Protein AF-A0A7V3FZ71-F1 (afdb_monomer_lite)

Radius of gyration: 21.37 Å; chains: 1; bounding box: 59×52×66 Å

pLDDT: mean 85.43, std 15.07, range [28.5, 98.62]

Structure (mmCIF, N/CA/C/O backbone):
data_AF-A0A7V3FZ71-F1
#
_entry.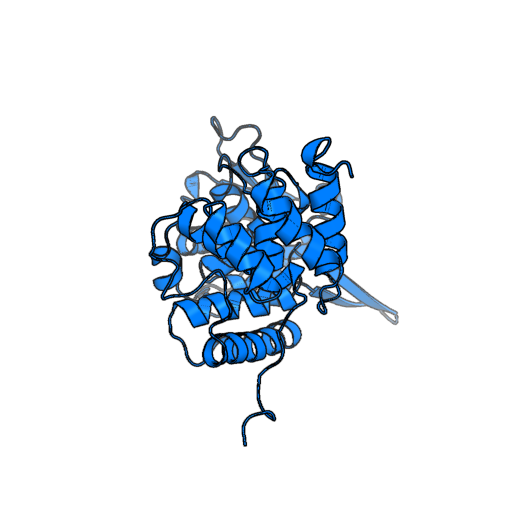id   AF-A0A7V3FZ71-F1
#
loop_
_atom_site.group_PDB
_atom_site.id
_atom_site.type_symbol
_atom_site.label_atom_id
_atom_site.label_alt_id
_atom_site.label_comp_id
_atom_site.label_asym_id
_atom_site.label_entity_id
_atom_site.label_seq_id
_atom_site.pdbx_PDB_ins_code
_atom_site.Cartn_x
_atom_site.Cartn_y
_atom_site.Cartn_z
_atom_site.occupancy
_atom_site.B_iso_or_equiv
_atom_site.auth_seq_id
_atom_site.auth_comp_id
_atom_site.auth_asym_id
_atom_site.auth_atom_id
_atom_site.pdbx_PDB_model_num
ATOM 1 N N . MET A 1 1 ? -30.177 -19.991 8.814 1.00 36.28 1 MET A N 1
ATOM 2 C CA . MET A 1 1 ? -28.954 -20.742 8.452 1.00 36.28 1 MET A CA 1
ATOM 3 C C . MET A 1 1 ? -27.893 -19.744 7.991 1.00 36.28 1 MET A C 1
ATOM 5 O O . MET A 1 1 ? -27.814 -19.480 6.803 1.00 36.28 1 MET A O 1
ATOM 9 N N . PHE A 1 2 ? -27.139 -19.109 8.892 1.00 48.28 2 PHE A N 1
ATOM 10 C CA . PHE A 1 2 ? -26.266 -17.983 8.512 1.00 48.28 2 PHE A CA 1
ATOM 11 C C . PHE A 1 2 ? -24.966 -17.972 9.324 1.00 48.28 2 PHE A C 1
ATOM 13 O O . PHE A 1 2 ? -24.814 -17.174 10.236 1.00 48.28 2 PHE A O 1
ATOM 20 N N . GLY A 1 3 ? -24.036 -18.881 9.017 1.00 45.81 3 GLY A N 1
ATOM 21 C CA . GLY A 1 3 ? -22.729 -18.894 9.695 1.00 45.81 3 GLY A CA 1
ATOM 22 C C . GLY A 1 3 ? -21.585 -19.618 8.980 1.00 45.81 3 GLY A C 1
ATOM 23 O O . GLY A 1 3 ? -20.455 -19.546 9.437 1.00 45.81 3 GLY A O 1
ATOM 24 N N . LEU A 1 4 ? -21.829 -20.297 7.852 1.00 55.47 4 LEU A N 1
ATOM 25 C CA . LEU A 1 4 ? -20.831 -21.183 7.230 1.00 55.47 4 LEU A CA 1
ATOM 26 C C . LEU A 1 4 ? -19.978 -20.548 6.114 1.00 55.47 4 LEU A C 1
ATOM 28 O O . LEU A 1 4 ? -19.128 -21.236 5.561 1.00 55.47 4 LEU A O 1
ATOM 32 N N . PHE A 1 5 ? -20.158 -19.264 5.769 1.00 70.62 5 PHE A N 1
ATOM 33 C CA . PHE A 1 5 ? -19.489 -18.678 4.589 1.00 70.62 5 PHE A CA 1
ATOM 34 C C . PHE A 1 5 ? -19.001 -17.229 4.730 1.00 70.62 5 PHE A C 1
ATOM 36 O O . PHE A 1 5 ? -18.771 -16.569 3.703 1.00 70.62 5 PHE A O 1
ATOM 43 N N . THR A 1 6 ? -18.842 -16.722 5.956 1.00 75.62 6 THR A N 1
ATOM 44 C CA . THR A 1 6 ? -18.198 -15.418 6.167 1.00 75.62 6 THR A CA 1
ATOM 45 C C . THR A 1 6 ? -16.716 -15.556 5.805 1.00 75.62 6 THR A C 1
ATOM 47 O O . THR A 1 6 ? -16.037 -16.415 6.372 1.00 75.62 6 THR A O 1
ATOM 50 N N . PRO A 1 7 ? -16.218 -14.809 4.804 1.00 86.81 7 PRO A N 1
ATOM 51 C CA . PRO A 1 7 ? -14.813 -14.866 4.424 1.00 86.81 7 PRO A CA 1
ATOM 52 C C . PRO A 1 7 ? -13.953 -14.412 5.604 1.00 86.81 7 PRO A C 1
ATOM 54 O O . PRO A 1 7 ? -14.333 -13.504 6.340 1.00 86.81 7 PRO A O 1
ATOM 57 N N . ARG A 1 8 ? -12.803 -15.061 5.791 1.00 88.56 8 ARG A N 1
ATOM 58 C CA . ARG A 1 8 ? -11.835 -14.645 6.807 1.00 88.56 8 ARG A CA 1
ATOM 59 C C . ARG A 1 8 ? -11.158 -13.351 6.370 1.00 88.56 8 ARG A C 1
ATOM 61 O O . ARG A 1 8 ? -11.011 -13.119 5.170 1.00 88.56 8 ARG A O 1
ATOM 68 N N . GLN A 1 9 ? -10.732 -12.552 7.344 1.00 92.19 9 GLN A N 1
ATOM 69 C CA . GLN A 1 9 ? -9.883 -11.398 7.081 1.00 92.19 9 GLN A CA 1
ATOM 70 C C . GLN A 1 9 ? -8.617 -11.864 6.333 1.00 92.19 9 GLN A C 1
ATOM 72 O O . GLN A 1 9 ? -7.997 -12.842 6.756 1.00 92.19 9 GLN A O 1
ATOM 77 N N . PRO A 1 10 ? -8.247 -11.216 5.215 1.00 92.88 10 PRO A N 1
ATOM 78 C CA . PRO A 1 10 ? -7.186 -11.699 4.325 1.00 92.88 10 PRO A CA 1
ATOM 79 C C . PRO A 1 10 ? -5.767 -11.432 4.850 1.00 92.88 10 PRO A C 1
ATOM 81 O O . PRO A 1 10 ? -4.810 -12.015 4.348 1.00 92.88 10 PRO A O 1
ATOM 84 N N . LEU A 1 11 ? -5.630 -10.549 5.840 1.00 96.12 11 LEU A N 1
ATOM 85 C CA . LEU A 1 11 ? -4.369 -10.136 6.450 1.00 96.12 11 LEU A CA 1
ATOM 86 C C . LEU A 1 11 ? -4.481 -10.123 7.977 1.00 96.12 11 LEU A C 1
ATOM 88 O O . LEU A 1 11 ? -5.581 -10.159 8.533 1.00 96.12 11 LEU A O 1
ATOM 92 N N . ALA A 1 12 ? -3.332 -10.011 8.643 1.00 96.31 12 ALA A N 1
ATOM 93 C CA . ALA A 1 12 ? -3.279 -9.599 10.038 1.00 96.31 12 ALA A CA 1
ATOM 94 C C . ALA A 1 12 ? -3.938 -8.219 10.228 1.00 96.31 12 ALA A C 1
ATOM 96 O O . ALA A 1 12 ? -3.941 -7.391 9.312 1.00 96.31 12 ALA A O 1
ATOM 97 N N . THR A 1 13 ? -4.501 -7.974 11.409 1.00 97.19 13 THR A N 1
ATOM 98 C CA . THR A 1 13 ? -5.320 -6.784 11.692 1.00 97.19 13 THR A CA 1
ATOM 99 C C . THR A 1 13 ? -4.536 -5.485 11.530 1.00 97.19 13 THR A C 1
ATOM 101 O O . THR A 1 13 ? -5.016 -4.542 10.902 1.00 97.19 13 THR A O 1
ATOM 104 N N . SER A 1 14 ? -3.291 -5.457 11.994 1.00 95.62 14 SER A N 1
ATOM 105 C CA . SER A 1 14 ? -2.353 -4.355 11.798 1.00 95.62 14 SER A CA 1
ATOM 106 C C . SER A 1 14 ? -1.992 -4.152 10.328 1.00 95.62 14 SER A C 1
ATOM 108 O O . SER A 1 14 ? -2.013 -3.020 9.861 1.00 95.62 14 SER A O 1
ATOM 110 N N . GLU A 1 15 ? -1.721 -5.207 9.557 1.00 96.44 15 GLU A N 1
ATOM 111 C CA . GLU A 1 15 ? -1.415 -5.069 8.125 1.00 96.44 15 GLU A CA 1
ATOM 112 C C . GLU A 1 15 ? -2.620 -4.533 7.334 1.00 96.44 15 GLU A C 1
ATOM 114 O O . GLU A 1 15 ? -2.460 -3.646 6.490 1.00 96.44 15 GLU A O 1
ATOM 119 N N . LYS A 1 16 ? -3.832 -5.019 7.631 1.00 97.44 16 LYS A N 1
ATOM 120 C CA . LYS A 1 16 ? -5.076 -4.529 7.020 1.00 97.44 16 LYS A CA 1
ATOM 121 C C . LYS A 1 16 ? -5.320 -3.059 7.358 1.00 97.44 16 LYS A C 1
ATOM 123 O O . LYS A 1 16 ? -5.459 -2.251 6.442 1.00 97.44 16 LYS A O 1
ATOM 128 N N . ALA A 1 17 ? -5.310 -2.710 8.648 1.00 96.31 17 ALA A N 1
ATOM 129 C CA . ALA A 1 17 ? -5.512 -1.336 9.108 1.00 96.31 17 ALA A CA 1
ATOM 130 C C . ALA A 1 17 ? -4.461 -0.390 8.521 1.00 96.31 17 ALA A C 1
ATOM 132 O O . ALA A 1 17 ? -4.804 0.686 8.040 1.00 96.31 17 ALA A O 1
ATOM 133 N N . TRP A 1 18 ? -3.194 -0.814 8.493 1.00 95.19 18 TRP A N 1
ATOM 134 C CA . TRP A 1 18 ? -2.109 -0.048 7.889 1.00 95.19 18 TRP A CA 1
ATOM 135 C C . TRP A 1 18 ? -2.376 0.224 6.410 1.00 95.19 18 TRP A C 1
ATOM 137 O O . TRP A 1 18 ? -2.317 1.377 5.989 1.00 95.19 18 TRP A O 1
ATOM 147 N N . THR A 1 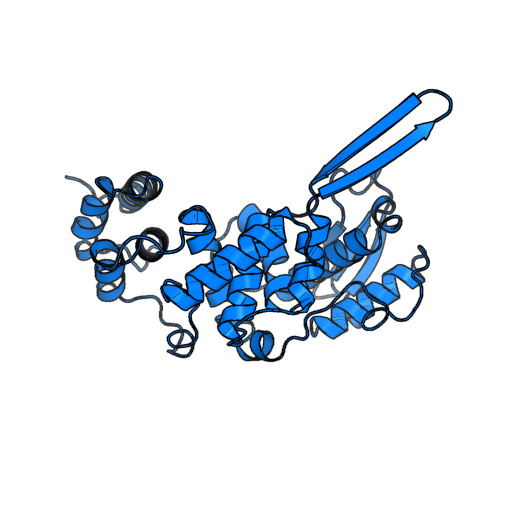19 ? -2.718 -0.814 5.643 1.00 97.62 19 THR A N 1
ATOM 148 C CA . THR A 1 19 ? -2.940 -0.691 4.196 1.00 97.62 19 THR A CA 1
ATOM 149 C C . THR A 1 19 ? -4.107 0.244 3.906 1.00 97.62 19 THR A C 1
ATOM 151 O O . THR A 1 19 ? -3.985 1.150 3.089 1.00 97.62 19 THR A O 1
ATOM 154 N N . GLU A 1 20 ? -5.232 0.074 4.600 1.00 97.25 20 GLU A N 1
ATOM 155 C CA . GLU A 1 20 ? -6.423 0.892 4.365 1.00 97.25 20 GLU A CA 1
ATOM 156 C C . GLU A 1 20 ? -6.235 2.343 4.810 1.00 97.25 20 GLU A C 1
ATOM 158 O O . GLU A 1 20 ? -6.592 3.248 4.061 1.00 97.25 20 GLU A O 1
ATOM 163 N N . SER A 1 21 ? -5.633 2.588 5.981 1.00 94.44 21 SER A N 1
ATOM 164 C CA . SER A 1 21 ? -5.341 3.953 6.436 1.00 94.44 21 SER A CA 1
ATOM 165 C C . SER A 1 21 ? -4.409 4.690 5.472 1.00 94.44 21 SER A C 1
ATOM 167 O O . SER A 1 21 ? -4.639 5.865 5.191 1.00 94.44 21 SER A O 1
ATOM 169 N N . HIS A 1 22 ? -3.399 4.010 4.920 1.00 94.81 22 HIS A N 1
ATOM 170 C CA . HIS A 1 22 ? -2.510 4.624 3.934 1.00 94.81 22 HIS A CA 1
ATOM 171 C C . HIS A 1 22 ? -3.185 4.812 2.573 1.00 94.81 22 HIS A C 1
ATOM 173 O O . HIS A 1 22 ? -2.947 5.829 1.935 1.00 94.81 22 HIS A O 1
ATOM 179 N N . MET A 1 23 ? -4.083 3.918 2.146 1.00 96.94 23 MET A N 1
ATOM 180 C CA . MET A 1 23 ? -4.898 4.144 0.943 1.00 96.94 23 MET A CA 1
ATOM 181 C C . MET A 1 23 ? -5.841 5.350 1.109 1.00 96.94 23 MET A C 1
ATOM 183 O O . MET A 1 23 ? -5.968 6.142 0.175 1.00 96.94 23 MET A O 1
ATOM 187 N N . CYS A 1 24 ? -6.433 5.551 2.296 1.00 94.69 24 CYS A N 1
ATOM 188 C CA . CYS A 1 24 ? -7.177 6.777 2.615 1.00 94.69 24 CYS A CA 1
ATOM 189 C C . CYS A 1 24 ? -6.280 8.017 2.505 1.00 94.69 24 CYS A C 1
ATOM 191 O O . CYS A 1 24 ? -6.636 8.968 1.817 1.00 94.69 24 CYS A O 1
ATOM 193 N N . TRP A 1 25 ? -5.095 7.983 3.119 1.00 93.06 25 TRP A N 1
ATOM 194 C CA . TRP A 1 25 ? -4.143 9.096 3.064 1.00 93.06 25 TRP A CA 1
ATOM 195 C C . TRP A 1 25 ? -3.681 9.403 1.629 1.00 93.06 25 TRP A C 1
ATOM 197 O O . TRP A 1 25 ? -3.607 10.566 1.235 1.00 93.06 25 TRP A O 1
ATOM 207 N N . LEU A 1 26 ? -3.435 8.376 0.809 1.00 95.12 26 LEU A N 1
ATOM 208 C CA . LEU A 1 26 ? -3.108 8.539 -0.609 1.00 95.12 26 LEU A CA 1
ATOM 209 C C . LEU A 1 26 ? -4.265 9.174 -1.390 1.00 95.12 26 LEU A C 1
ATOM 211 O O . LEU A 1 26 ? -4.020 10.020 -2.251 1.00 95.12 26 LEU A O 1
ATOM 215 N N . ALA A 1 27 ? -5.513 8.820 -1.074 1.00 94.75 27 ALA A N 1
ATOM 216 C CA . ALA A 1 27 ? -6.685 9.455 -1.669 1.00 94.75 27 ALA A CA 1
ATOM 217 C C . ALA A 1 27 ? -6.855 10.916 -1.244 1.00 94.75 27 ALA A C 1
ATOM 219 O O . ALA A 1 27 ? -7.220 11.740 -2.082 1.00 94.75 27 ALA A O 1
ATOM 220 N N . ASP A 1 28 ? -6.531 11.255 0.002 1.00 91.50 28 ASP A N 1
ATOM 221 C CA . ASP A 1 28 ? -6.523 12.642 0.474 1.00 91.50 28 ASP A CA 1
ATOM 222 C C . ASP A 1 28 ? -5.430 13.470 -0.217 1.00 91.50 28 ASP A C 1
ATOM 224 O O . ASP A 1 28 ? -5.654 14.625 -0.583 1.00 91.50 28 ASP A O 1
ATOM 228 N N . LEU A 1 29 ? -4.253 12.875 -0.429 1.00 92.00 29 LEU A N 1
ATOM 229 C CA . LEU A 1 29 ? -3.094 13.563 -0.988 1.00 92.00 29 LEU A CA 1
ATOM 230 C C . LEU A 1 29 ? -3.155 13.718 -2.513 1.00 92.00 29 LEU A C 1
ATOM 232 O O . LEU A 1 29 ? -2.839 14.782 -3.048 1.00 92.00 29 LEU A O 1
ATOM 236 N N . PHE A 1 30 ? -3.516 12.647 -3.219 1.00 93.38 30 PHE A N 1
ATOM 237 C CA . PHE A 1 30 ? -3.463 12.573 -4.681 1.00 93.38 30 PHE A CA 1
ATOM 238 C C . PHE A 1 30 ? -4.842 12.604 -5.344 1.00 93.38 30 PHE A C 1
ATOM 240 O O . PHE A 1 30 ? -4.924 12.706 -6.569 1.00 93.38 30 PHE A O 1
ATOM 247 N N . GLY A 1 31 ? -5.913 12.543 -4.554 1.00 93.75 31 GLY A N 1
ATOM 248 C CA . GLY A 1 31 ? -7.286 12.488 -5.032 1.00 93.75 31 GLY A CA 1
ATOM 249 C C . GLY A 1 31 ? -7.718 11.071 -5.404 1.00 93.75 31 GLY A C 1
ATOM 250 O O . GLY A 1 31 ? -7.003 10.332 -6.088 1.00 93.75 31 GLY A O 1
ATOM 251 N N . LEU A 1 32 ? -8.940 10.713 -5.004 1.00 95.31 32 LEU A N 1
ATOM 252 C CA . LEU A 1 32 ? -9.554 9.422 -5.324 1.00 95.31 32 LEU A CA 1
ATOM 253 C C . LEU A 1 32 ? -9.713 9.187 -6.835 1.00 95.31 32 LEU A C 1
ATOM 255 O O . LEU A 1 32 ? -9.546 8.064 -7.304 1.00 95.31 32 LEU A O 1
ATOM 259 N N . GLU A 1 33 ? -9.972 10.244 -7.610 1.00 95.81 33 GLU A N 1
ATOM 260 C CA . GLU A 1 33 ? -10.125 10.159 -9.069 1.00 95.81 33 GLU A CA 1
ATOM 261 C C . GLU A 1 33 ? -8.912 9.525 -9.754 1.00 95.81 33 GLU A C 1
ATOM 263 O O . GLU A 1 33 ? -9.079 8.768 -10.708 1.00 95.81 33 GLU A O 1
ATOM 268 N N . ARG A 1 34 ? -7.693 9.755 -9.243 1.00 95.81 34 ARG A N 1
ATOM 269 C CA . ARG A 1 34 ? -6.492 9.132 -9.815 1.00 95.81 34 ARG A CA 1
ATOM 270 C C . ARG A 1 34 ? -6.531 7.611 -9.716 1.00 95.81 34 ARG A C 1
ATOM 272 O O . ARG A 1 34 ? -6.134 6.954 -10.669 1.00 95.81 34 ARG A O 1
ATOM 279 N N . LEU A 1 35 ? -7.051 7.057 -8.621 1.00 97.31 35 LEU A N 1
ATOM 280 C CA . LEU A 1 35 ? -7.236 5.611 -8.471 1.00 97.31 35 LEU A CA 1
ATOM 281 C C . LEU A 1 35 ? -8.379 5.099 -9.356 1.00 97.31 35 LEU A C 1
ATOM 283 O O . LEU A 1 35 ? -8.249 4.071 -10.025 1.00 97.31 35 LEU A O 1
ATOM 287 N N . LEU A 1 36 ? -9.503 5.820 -9.394 1.00 97.06 36 LEU A N 1
ATOM 288 C CA . LEU A 1 36 ? -10.677 5.419 -10.180 1.00 97.06 36 LEU A CA 1
ATOM 289 C C . LEU A 1 36 ? -10.416 5.449 -11.692 1.00 97.06 36 LEU A C 1
ATOM 291 O O . LEU A 1 36 ? -11.000 4.661 -12.433 1.00 97.06 36 LEU A O 1
ATOM 295 N N . GLN A 1 37 ? -9.519 6.321 -12.151 1.00 95.62 37 GLN A N 1
ATOM 296 C CA . GLN A 1 37 ? -9.167 6.476 -13.565 1.00 95.62 37 GLN A CA 1
ATOM 297 C C . GLN A 1 37 ? -7.861 5.766 -13.945 1.00 95.62 37 GLN A C 1
ATOM 299 O O . GLN A 1 37 ? -7.570 5.634 -15.135 1.00 95.62 37 GLN A O 1
ATOM 304 N N . ALA A 1 38 ? -7.090 5.275 -12.968 1.00 96.06 38 ALA A N 1
ATOM 305 C CA . ALA A 1 38 ? -5.848 4.555 -13.220 1.00 96.06 38 ALA A CA 1
ATOM 306 C C . ALA A 1 38 ? -6.075 3.359 -14.155 1.00 96.06 38 ALA A C 1
ATOM 308 O O . ALA A 1 38 ? -7.002 2.561 -13.977 1.00 96.06 38 ALA A O 1
ATOM 309 N N . ARG A 1 39 ? -5.192 3.224 -15.147 1.00 94.38 39 ARG A N 1
ATOM 310 C CA . ARG A 1 39 ? -5.085 2.009 -15.957 1.00 94.38 39 ARG A CA 1
ATOM 311 C C . ARG A 1 39 ? -4.273 0.985 -15.178 1.00 94.38 39 ARG A C 1
ATOM 313 O O . ARG A 1 39 ? -3.255 1.329 -14.587 1.00 94.38 39 ARG A O 1
ATOM 320 N N . VAL A 1 40 ? -4.696 -0.272 -15.222 1.00 96.50 40 VAL A N 1
ATOM 321 C CA . VAL A 1 40 ? -3.909 -1.365 -14.650 1.00 96.50 40 VAL A CA 1
ATOM 322 C C . VAL A 1 40 ? -2.775 -1.700 -15.614 1.00 96.50 40 VAL A C 1
ATOM 324 O O . VAL A 1 40 ? -3.016 -2.284 -16.667 1.00 96.50 40 VAL A O 1
ATOM 327 N N . VAL A 1 41 ? -1.556 -1.285 -15.276 1.00 96.44 41 VAL A N 1
ATOM 328 C CA . VAL A 1 41 ? -0.370 -1.438 -16.126 1.00 96.44 41 VAL A CA 1
ATOM 329 C C . VAL A 1 41 ? 0.178 -2.856 -16.003 1.00 96.44 41 VAL A C 1
ATOM 331 O O . VAL A 1 41 ? 0.577 -3.296 -14.923 1.00 96.44 41 VAL A O 1
ATOM 334 N N . LEU A 1 42 ? 0.212 -3.569 -17.128 1.00 93.88 42 LEU A N 1
ATOM 335 C CA . LEU A 1 42 ? 0.708 -4.942 -17.216 1.00 93.88 42 LEU A CA 1
ATOM 336 C C . LEU A 1 42 ? 2.093 -4.986 -17.870 1.00 93.88 42 LEU A C 1
ATOM 338 O O . LEU A 1 42 ? 2.324 -4.238 -18.818 1.00 93.88 42 LEU A O 1
ATOM 342 N N . PRO A 1 43 ? 2.997 -5.898 -17.459 1.00 89.62 43 PRO A N 1
ATOM 343 C CA . PRO A 1 43 ? 4.290 -6.102 -18.118 1.00 89.62 43 PRO A CA 1
ATOM 344 C C . PRO A 1 43 ? 4.105 -6.859 -19.448 1.00 89.62 43 PRO A C 1
ATOM 346 O O . PRO A 1 43 ? 4.499 -8.013 -19.591 1.00 89.62 43 PRO A O 1
ATOM 349 N N . THR A 1 44 ? 3.423 -6.229 -20.401 1.00 91.31 44 THR A N 1
ATOM 350 C CA . THR A 1 44 ? 3.013 -6.796 -21.695 1.00 91.31 44 THR A CA 1
ATOM 351 C C . THR A 1 44 ? 3.283 -5.792 -22.809 1.00 91.31 44 THR A C 1
ATOM 353 O O . THR A 1 44 ? 3.411 -4.596 -22.547 1.00 91.31 44 THR A O 1
ATOM 356 N N . GLU A 1 45 ? 3.296 -6.262 -24.056 1.00 90.56 45 GLU A N 1
ATOM 357 C CA . GLU A 1 45 ? 3.509 -5.418 -25.240 1.00 90.56 45 GLU A CA 1
ATOM 358 C C . GLU A 1 45 ? 2.430 -4.335 -25.424 1.00 90.56 45 GLU A C 1
ATOM 360 O O . GLU A 1 45 ? 2.686 -3.323 -26.067 1.00 90.56 45 GLU A O 1
ATOM 365 N N . GLU A 1 46 ? 1.244 -4.490 -24.821 1.00 92.62 46 GLU A N 1
ATOM 366 C CA . GLU A 1 46 ? 0.207 -3.446 -24.828 1.00 92.62 46 GLU A CA 1
ATOM 367 C C . GLU A 1 46 ? 0.678 -2.161 -24.122 1.00 92.62 46 GLU A C 1
ATOM 369 O O . GLU A 1 46 ? 0.365 -1.054 -24.560 1.00 92.62 46 GLU A O 1
ATOM 374 N N . PHE A 1 47 ? 1.435 -2.304 -23.030 1.00 93.31 47 PHE A N 1
ATOM 375 C CA . PHE A 1 47 ? 1.932 -1.181 -22.228 1.00 93.31 47 PHE A CA 1
ATOM 376 C C . PHE A 1 47 ? 3.399 -0.858 -22.522 1.00 93.31 47 PHE A C 1
ATOM 378 O O . PHE A 1 47 ? 3.807 0.296 -22.417 1.00 93.31 47 PHE A O 1
ATOM 385 N N . PHE A 1 48 ? 4.176 -1.865 -22.921 1.00 92.81 48 PHE A N 1
ATOM 386 C CA . PHE A 1 48 ? 5.602 -1.768 -23.220 1.00 92.81 48 PHE A CA 1
ATOM 387 C C . PHE A 1 48 ? 5.878 -2.384 -24.605 1.00 92.81 48 PHE A C 1
ATOM 389 O O . PHE A 1 48 ? 6.380 -3.504 -24.688 1.00 92.81 48 PHE A O 1
ATOM 396 N N . PRO A 1 49 ? 5.515 -1.689 -25.702 1.00 87.94 49 PRO A N 1
ATOM 397 C CA . PRO A 1 49 ? 5.524 -2.258 -27.057 1.00 87.94 49 PRO A CA 1
ATOM 398 C C . PRO A 1 49 ? 6.926 -2.455 -27.637 1.00 87.94 49 PRO A C 1
ATOM 400 O O . PRO A 1 49 ? 7.124 -3.268 -28.537 1.00 87.94 49 PRO A O 1
ATOM 403 N N . GLU A 1 50 ? 7.907 -1.693 -27.157 1.00 87.94 50 GLU A N 1
ATOM 404 C CA . GLU A 1 50 ? 9.292 -1.843 -27.584 1.00 87.94 50 GLU A CA 1
ATOM 405 C C . GLU A 1 50 ? 9.990 -2.930 -26.765 1.00 87.94 50 GLU A C 1
ATOM 407 O O . GLU A 1 50 ? 9.941 -2.932 -25.534 1.00 87.94 50 GLU A O 1
ATOM 412 N N . ALA A 1 51 ? 10.708 -3.823 -27.450 1.00 86.88 51 ALA A N 1
ATOM 413 C CA . ALA A 1 51 ? 11.551 -4.802 -26.782 1.00 86.88 51 ALA A CA 1
ATOM 414 C C . ALA A 1 51 ? 12.623 -4.089 -25.945 1.00 86.88 51 ALA A C 1
ATOM 416 O O . ALA A 1 51 ? 13.376 -3.248 -26.446 1.00 86.88 51 ALA A O 1
ATOM 417 N N . PHE A 1 52 ? 12.708 -4.447 -24.666 1.00 90.81 52 PHE A N 1
ATOM 418 C CA . PHE A 1 52 ? 13.670 -3.830 -23.767 1.00 90.81 52 PHE A CA 1
ATOM 419 C C . PHE A 1 52 ? 15.108 -4.202 -24.149 1.00 90.81 52 PHE A C 1
ATOM 421 O O . PHE A 1 52 ? 15.468 -5.376 -24.244 1.00 90.81 52 PHE A O 1
ATOM 428 N N . VAL A 1 53 ? 15.949 -3.180 -24.308 1.00 91.12 53 VAL A N 1
ATOM 429 C CA . VAL A 1 53 ? 17.391 -3.328 -24.517 1.00 91.12 53 VAL A CA 1
ATOM 430 C C . VAL A 1 53 ? 18.108 -2.822 -23.260 1.00 91.12 53 VAL A C 1
ATOM 432 O O . VAL A 1 53 ? 17.947 -1.642 -22.938 1.00 91.12 53 VAL A O 1
ATOM 435 N N . PRO A 1 54 ? 18.931 -3.640 -22.568 1.00 89.88 54 PRO A N 1
ATOM 436 C CA . PRO A 1 54 ? 19.556 -3.305 -21.280 1.00 89.88 54 PRO A CA 1
ATOM 437 C C . PRO A 1 54 ? 20.718 -2.309 -21.435 1.00 89.88 54 PRO A C 1
ATOM 439 O O . PRO A 1 54 ? 21.886 -2.604 -21.191 1.00 89.88 54 PRO A O 1
ATOM 442 N N . THR A 1 55 ? 20.384 -1.102 -21.875 1.00 91.06 55 THR A N 1
ATOM 443 C CA . THR A 1 55 ? 21.278 0.037 -22.098 1.00 91.06 55 THR A CA 1
ATOM 444 C C . THR A 1 55 ? 20.751 1.248 -21.332 1.00 91.06 55 THR A C 1
ATOM 446 O O . THR A 1 55 ? 19.553 1.301 -21.051 1.00 91.06 55 THR A O 1
ATOM 449 N N . PRO A 1 56 ? 21.585 2.265 -21.047 1.00 90.31 56 PRO A N 1
ATOM 450 C CA . PRO A 1 56 ? 21.111 3.502 -20.425 1.00 90.31 56 PRO A CA 1
ATOM 451 C C . PRO A 1 56 ? 19.924 4.144 -21.153 1.00 90.31 56 PRO A C 1
ATOM 453 O O . PRO A 1 56 ? 18.985 4.601 -20.509 1.00 90.31 56 PRO A O 1
ATOM 456 N N . GLY A 1 57 ? 19.924 4.115 -22.491 1.00 91.81 57 GLY A N 1
ATOM 457 C CA . GLY A 1 57 ? 18.801 4.602 -23.295 1.00 91.81 57 GLY A CA 1
ATOM 458 C C . GLY A 1 57 ? 17.531 3.762 -23.127 1.00 91.81 57 GLY A C 1
ATOM 459 O O . GLY A 1 57 ? 16.447 4.321 -23.009 1.00 91.81 57 GLY A O 1
ATOM 460 N N . GLY A 1 58 ? 17.655 2.433 -23.058 1.00 93.25 58 GLY A N 1
ATOM 461 C CA . GLY A 1 58 ? 16.512 1.547 -22.819 1.00 93.25 58 GLY A CA 1
ATOM 462 C C . GLY A 1 58 ? 15.903 1.717 -21.427 1.00 93.25 58 GLY A C 1
ATOM 463 O O . GLY A 1 58 ? 14.685 1.784 -21.303 1.00 93.25 58 GLY A O 1
ATOM 464 N N . VAL A 1 59 ? 16.730 1.856 -20.383 1.00 93.81 59 VAL A N 1
ATOM 465 C CA . VAL A 1 59 ? 16.235 2.119 -19.017 1.00 93.81 59 VAL A CA 1
ATOM 466 C C . VAL A 1 59 ? 15.572 3.495 -18.936 1.00 93.81 59 VAL A C 1
ATOM 468 O O . VAL A 1 59 ? 14.515 3.621 -18.327 1.00 93.81 59 VAL A O 1
ATOM 471 N N . ARG A 1 60 ? 16.141 4.510 -19.600 1.00 94.12 60 ARG A N 1
ATOM 472 C CA . ARG A 1 60 ? 15.541 5.849 -19.684 1.00 94.12 60 ARG A CA 1
ATOM 473 C C . ARG A 1 60 ? 14.158 5.822 -20.340 1.00 94.12 60 ARG A C 1
ATOM 475 O O . ARG A 1 60 ? 13.244 6.414 -19.786 1.00 94.12 60 ARG A O 1
ATOM 482 N N . LYS A 1 61 ? 13.981 5.089 -21.442 1.00 93.75 61 LYS A N 1
ATOM 483 C CA . LYS A 1 61 ? 12.659 4.916 -22.070 1.00 93.75 61 LYS A CA 1
ATOM 484 C C . LYS A 1 61 ? 11.640 4.274 -21.126 1.00 93.75 61 LYS A C 1
ATOM 486 O O . LYS A 1 61 ? 10.515 4.751 -21.036 1.00 93.75 61 LYS A O 1
ATOM 491 N N . LEU A 1 62 ? 12.035 3.223 -20.398 1.00 94.94 62 LEU A N 1
ATOM 492 C CA . LEU A 1 62 ? 11.147 2.612 -19.404 1.00 94.94 62 LEU A CA 1
ATOM 493 C C . LEU A 1 62 ? 10.790 3.596 -18.283 1.00 94.94 62 LEU A C 1
ATOM 495 O O . LEU A 1 62 ? 9.639 3.630 -17.859 1.00 94.94 62 LEU A O 1
ATOM 499 N N . LEU A 1 63 ? 11.751 4.403 -17.819 1.00 95.06 63 LEU A N 1
ATOM 500 C CA . LEU A 1 63 ? 11.496 5.446 -16.824 1.00 95.06 63 LEU A CA 1
ATOM 501 C C . LEU A 1 63 ? 10.490 6.476 -17.351 1.00 95.06 63 LEU A C 1
ATOM 503 O O . LEU A 1 63 ? 9.533 6.776 -16.650 1.00 95.06 63 LEU A O 1
ATOM 507 N N . GLU A 1 64 ? 10.662 6.965 -18.581 1.00 95.38 64 GLU A N 1
ATOM 508 C CA . GLU A 1 64 ? 9.729 7.899 -19.230 1.00 95.38 64 GLU A CA 1
ATOM 509 C C . GLU A 1 64 ? 8.304 7.320 -19.278 1.00 95.38 64 GLU A C 1
ATOM 511 O O . GLU A 1 64 ? 7.362 7.974 -18.838 1.00 95.38 64 GLU A O 1
ATOM 516 N N . GLN A 1 65 ? 8.149 6.055 -19.685 1.00 95.81 65 GLN A N 1
ATOM 517 C CA . GLN A 1 65 ? 6.847 5.376 -19.703 1.00 95.81 65 GLN A CA 1
ATOM 518 C C . GLN A 1 65 ? 6.235 5.226 -18.301 1.00 95.81 65 GLN A C 1
ATOM 520 O O . GLN A 1 65 ? 5.041 5.456 -18.114 1.00 95.81 65 GLN A O 1
ATOM 525 N N . VAL A 1 66 ? 7.037 4.850 -17.298 1.00 96.31 66 VAL A N 1
ATOM 526 C CA . VAL A 1 66 ? 6.579 4.753 -15.901 1.00 96.31 66 VAL A CA 1
ATOM 527 C C . VAL A 1 66 ? 6.141 6.123 -15.378 1.00 96.31 66 VAL A C 1
ATOM 529 O O . VAL A 1 66 ? 5.081 6.226 -14.759 1.00 96.31 66 VAL A O 1
ATOM 532 N N . CYS A 1 67 ? 6.904 7.178 -15.668 1.00 96.06 67 CYS A N 1
ATOM 533 C CA . CYS A 1 67 ? 6.543 8.555 -15.348 1.00 96.06 67 CYS A CA 1
ATOM 534 C C . CYS A 1 67 ? 5.219 8.965 -16.000 1.00 96.06 67 CYS A C 1
ATOM 536 O O . CYS A 1 67 ? 4.372 9.529 -15.308 1.00 96.06 67 CYS A O 1
ATOM 538 N N . ASP A 1 68 ? 4.995 8.619 -17.271 1.00 95.50 68 ASP A N 1
ATOM 539 C CA . ASP A 1 68 ? 3.739 8.904 -17.973 1.00 95.50 68 ASP A CA 1
ATOM 540 C C . ASP A 1 68 ? 2.545 8.206 -17.302 1.00 95.50 68 ASP A C 1
ATOM 542 O O . ASP A 1 68 ? 1.518 8.840 -17.045 1.00 95.50 68 ASP A O 1
ATOM 546 N N . PHE A 1 69 ? 2.681 6.925 -16.936 1.00 95.94 69 PHE A N 1
ATOM 547 C CA . PHE A 1 69 ? 1.633 6.202 -16.203 1.00 95.94 69 PHE A CA 1
ATOM 548 C C . PHE A 1 69 ? 1.369 6.799 -14.813 1.00 95.94 69 PHE A C 1
ATOM 550 O O . PHE A 1 69 ? 0.225 6.827 -14.355 1.00 95.94 69 PHE A O 1
ATOM 557 N N . MET A 1 70 ? 2.412 7.293 -14.142 1.00 95.81 70 MET A N 1
ATOM 558 C CA . MET A 1 70 ? 2.332 7.868 -12.796 1.00 95.81 70 MET A CA 1
ATOM 559 C C . MET A 1 70 ? 2.083 9.381 -12.786 1.00 95.81 70 MET A C 1
ATOM 561 O O . MET A 1 70 ? 1.964 9.963 -11.705 1.00 95.81 70 MET A O 1
ATOM 565 N N . GLY A 1 71 ? 1.950 10.023 -13.951 1.00 93.31 71 GLY A N 1
ATOM 566 C CA . GLY A 1 71 ? 1.704 11.460 -14.085 1.00 93.31 71 GLY A CA 1
ATOM 567 C C . GLY A 1 71 ? 2.827 12.335 -13.523 1.00 93.31 71 GLY A C 1
ATOM 568 O O . GLY A 1 71 ? 2.542 13.358 -12.899 1.00 93.31 71 GLY A O 1
ATOM 569 N N . VAL A 1 72 ? 4.082 11.917 -13.695 1.00 91.94 72 VAL A N 1
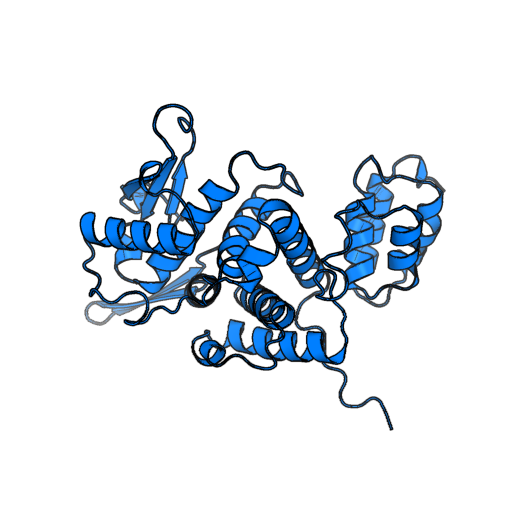ATOM 570 C CA . VAL A 1 72 ? 5.278 12.650 -13.255 1.00 91.94 72 VAL A CA 1
ATOM 571 C C . VAL A 1 72 ? 6.011 13.218 -14.465 1.00 91.94 72 VAL A C 1
ATOM 573 O O . VAL A 1 72 ? 6.163 12.553 -15.483 1.00 91.94 72 VAL A O 1
ATOM 576 N N . ASP A 1 73 ? 6.493 14.453 -14.349 1.00 90.44 73 ASP A N 1
ATOM 577 C CA . ASP A 1 73 ? 7.347 15.071 -15.362 1.00 90.44 73 ASP A CA 1
ATOM 578 C C . ASP A 1 73 ? 8.759 14.464 -15.310 1.00 90.44 73 ASP A C 1
ATOM 580 O O . ASP A 1 73 ? 9.565 14.795 -14.435 1.00 90.44 73 ASP A O 1
ATOM 584 N N . HIS A 1 74 ? 9.062 13.575 -16.260 1.00 90.31 74 HIS A N 1
ATOM 585 C CA . HIS A 1 74 ? 10.345 12.873 -16.343 1.00 90.31 74 HIS A CA 1
ATOM 586 C C . HIS A 1 74 ? 11.543 13.816 -16.545 1.00 90.31 74 HIS A C 1
ATOM 588 O O . HIS A 1 74 ? 12.674 13.420 -16.275 1.00 90.31 74 HIS A O 1
ATOM 594 N N . THR A 1 75 ? 11.339 15.066 -16.985 1.00 87.69 75 THR A N 1
ATOM 595 C CA . THR A 1 75 ? 12.442 16.026 -17.184 1.00 87.69 75 THR A CA 1
ATOM 596 C C . THR A 1 75 ? 13.080 16.490 -15.872 1.00 87.69 75 THR A C 1
ATOM 598 O O . THR A 1 75 ? 14.210 16.976 -15.870 1.00 87.69 75 THR A O 1
ATOM 601 N N . ARG A 1 76 ? 12.382 16.285 -14.747 1.00 82.88 76 ARG A N 1
ATOM 602 C CA . ARG A 1 76 ? 12.861 16.552 -13.381 1.00 82.88 76 ARG A CA 1
ATOM 603 C C . ARG A 1 76 ? 13.684 15.406 -12.797 1.00 82.88 76 ARG A C 1
ATOM 605 O O . ARG A 1 76 ? 14.205 15.539 -11.693 1.00 82.88 76 ARG A O 1
ATOM 612 N N . LEU A 1 77 ? 13.768 14.291 -13.521 1.00 87.38 77 LEU A N 1
ATOM 613 C CA . LEU A 1 77 ? 14.424 13.072 -13.082 1.00 87.38 77 LEU A CA 1
ATOM 614 C C . LEU A 1 77 ? 15.650 12.796 -13.949 1.00 87.38 77 LEU A C 1
ATOM 616 O O . LEU A 1 77 ? 15.589 12.661 -15.175 1.00 87.38 77 LEU A O 1
ATOM 620 N N . SER A 1 78 ? 16.792 12.672 -13.290 1.00 86.94 78 SER A N 1
ATOM 621 C CA . SER A 1 78 ? 18.006 12.136 -13.892 1.00 86.94 78 SER A CA 1
ATOM 622 C C . SER A 1 78 ? 18.140 10.651 -13.558 1.00 86.94 78 SER A C 1
ATOM 624 O O . SER A 1 78 ? 17.589 10.173 -12.571 1.00 86.94 78 SER A O 1
ATOM 626 N N . LEU A 1 79 ? 18.833 9.904 -14.417 1.00 88.62 79 LEU A N 1
ATOM 627 C CA . LEU A 1 79 ? 18.991 8.458 -14.287 1.00 88.62 79 LEU A CA 1
ATOM 628 C C . LEU A 1 79 ? 20.472 8.095 -14.338 1.00 88.62 79 LEU A C 1
ATOM 630 O O . LEU A 1 79 ? 21.151 8.407 -15.320 1.00 88.62 79 LEU A O 1
ATOM 634 N N . GLU A 1 80 ? 20.927 7.357 -13.334 1.00 88.44 80 GLU A N 1
ATOM 635 C CA . GLU A 1 80 ? 22.267 6.783 -13.259 1.00 88.44 80 GLU A CA 1
ATOM 636 C C . GLU A 1 80 ? 22.173 5.263 -13.093 1.00 88.44 80 GLU A C 1
ATOM 638 O O . GLU A 1 80 ? 21.425 4.755 -12.260 1.00 88.44 80 GLU A O 1
ATOM 643 N N . ILE A 1 81 ? 22.953 4.513 -13.874 1.00 86.00 81 ILE A N 1
ATOM 644 C CA . ILE A 1 81 ? 23.072 3.061 -13.702 1.00 86.00 81 ILE A CA 1
ATOM 645 C C . ILE A 1 81 ? 24.383 2.787 -12.986 1.00 86.00 81 ILE A C 1
ATOM 647 O O . ILE A 1 81 ? 25.456 3.090 -13.511 1.00 86.00 81 ILE A O 1
ATOM 651 N N . LEU A 1 82 ? 24.286 2.200 -11.800 1.00 83.75 82 LEU A N 1
ATOM 652 C CA . LEU A 1 82 ? 25.421 1.971 -10.920 1.00 83.75 82 LEU A CA 1
ATOM 653 C C . LEU A 1 82 ? 25.773 0.491 -10.830 1.00 83.75 82 LEU A C 1
ATOM 655 O O . LEU A 1 82 ? 24.920 -0.393 -10.957 1.00 83.75 82 LEU A O 1
ATOM 659 N N . HIS A 1 83 ? 27.053 0.216 -10.595 1.00 77.94 83 HIS A N 1
ATOM 660 C CA . HIS A 1 83 ? 27.496 -1.134 -10.279 1.00 77.94 83 HIS A CA 1
ATOM 661 C C . HIS A 1 83 ? 27.036 -1.537 -8.865 1.00 77.94 83 HIS A C 1
ATOM 663 O O . HIS A 1 83 ? 26.973 -0.679 -7.982 1.00 77.94 83 HIS A O 1
ATOM 669 N N . PRO A 1 84 ? 26.777 -2.833 -8.600 1.00 67.25 84 PRO A N 1
ATOM 670 C CA . PRO A 1 84 ? 26.276 -3.307 -7.303 1.00 67.25 84 PRO A CA 1
ATOM 671 C C . PRO A 1 84 ? 27.123 -2.885 -6.095 1.00 67.25 84 PRO A C 1
ATOM 673 O O . PRO A 1 84 ? 26.605 -2.721 -4.996 1.00 67.25 84 PRO A O 1
ATOM 676 N N . GLN A 1 85 ? 28.431 -2.688 -6.290 1.00 65.06 85 GLN A N 1
ATOM 677 C CA . GLN A 1 85 ? 29.362 -2.249 -5.248 1.00 65.06 85 GLN A CA 1
ATOM 678 C C . GLN A 1 85 ? 29.141 -0.789 -4.820 1.00 65.06 85 GLN A C 1
ATOM 680 O O . GLN A 1 85 ? 29.575 -0.404 -3.739 1.00 65.06 85 GLN A O 1
ATOM 685 N N . GLN A 1 86 ? 28.486 0.018 -5.659 1.00 59.31 86 GLN A N 1
ATOM 686 C CA . GLN A 1 86 ? 28.193 1.432 -5.404 1.00 59.31 86 GLN A CA 1
ATOM 687 C C . GLN A 1 86 ? 26.822 1.633 -4.736 1.00 59.31 86 GLN A C 1
ATOM 689 O O . GLN A 1 86 ? 26.598 2.670 -4.125 1.00 59.31 86 GLN A O 1
ATOM 694 N N . VAL A 1 87 ? 25.930 0.639 -4.824 1.00 60.16 87 VAL A N 1
ATOM 695 C CA . VAL A 1 87 ? 24.608 0.597 -4.168 1.00 60.16 87 VAL A CA 1
ATOM 696 C C . VAL A 1 87 ? 24.397 -0.764 -3.489 1.00 60.16 87 VAL A C 1
ATOM 698 O O . VAL A 1 87 ? 23.548 -1.560 -3.904 1.00 60.16 87 VAL A O 1
ATOM 701 N N . PRO A 1 88 ? 25.211 -1.099 -2.469 1.00 53.62 88 PRO A N 1
ATOM 702 C CA . PRO A 1 88 ? 25.140 -2.408 -1.840 1.00 53.62 88 PRO A CA 1
ATOM 703 C C . PRO A 1 88 ? 23.753 -2.630 -1.225 1.00 53.62 88 PRO A C 1
ATOM 705 O O . PRO A 1 88 ? 23.284 -1.840 -0.414 1.00 53.62 88 PRO A O 1
ATOM 708 N N . HIS A 1 89 ? 23.119 -3.742 -1.608 1.00 54.84 89 HIS A N 1
ATOM 709 C CA . HIS A 1 89 ? 21.814 -4.210 -1.116 1.00 54.84 89 HIS A CA 1
ATOM 710 C C . HIS A 1 89 ? 20.566 -3.433 -1.568 1.00 54.84 89 HIS A C 1
ATOM 712 O O . HIS A 1 89 ? 19.474 -3.799 -1.138 1.00 54.84 89 HIS A O 1
ATOM 718 N N . ALA A 1 90 ? 20.686 -2.461 -2.479 1.00 59.75 90 ALA A N 1
ATOM 719 C CA . ALA A 1 90 ? 19.544 -1.743 -3.044 1.00 59.75 90 ALA A CA 1
ATOM 720 C C . ALA A 1 90 ? 19.376 -2.026 -4.550 1.00 59.75 90 ALA A C 1
ATOM 722 O O . ALA A 1 90 ? 20.353 -2.126 -5.301 1.00 59.75 90 ALA A O 1
ATOM 723 N N . ALA A 1 91 ? 18.125 -2.191 -4.990 1.00 57.00 91 ALA A N 1
ATOM 724 C CA . ALA A 1 91 ? 17.776 -2.346 -6.406 1.00 57.00 91 ALA A CA 1
ATOM 725 C C . ALA A 1 91 ? 17.752 -0.989 -7.135 1.00 57.00 91 ALA A C 1
ATOM 727 O O . ALA A 1 91 ? 18.071 -0.920 -8.326 1.00 57.00 91 ALA A O 1
ATOM 728 N N . GLY A 1 92 ? 17.440 0.076 -6.397 1.00 57.59 92 GLY A N 1
ATOM 729 C CA . GLY A 1 92 ? 17.538 1.468 -6.802 1.00 57.59 92 GLY A CA 1
ATOM 730 C C . GLY A 1 92 ? 17.704 2.387 -5.588 1.00 57.59 92 GLY A C 1
ATOM 731 O O . GLY A 1 92 ? 17.700 1.910 -4.451 1.00 57.59 92 GLY A O 1
ATOM 732 N N . HIS A 1 93 ? 17.966 3.667 -5.836 1.00 68.25 93 HIS A N 1
ATOM 733 C CA . HIS A 1 93 ? 18.036 4.698 -4.806 1.00 68.25 93 HIS A CA 1
ATOM 734 C C . HIS A 1 93 ? 17.692 6.074 -5.386 1.00 68.25 93 HIS A C 1
ATOM 736 O O . HIS A 1 93 ? 18.315 6.510 -6.360 1.00 68.25 93 HIS A O 1
ATOM 742 N N . HIS A 1 94 ? 16.753 6.767 -4.748 1.00 62.81 94 HIS A N 1
ATOM 743 C CA . HIS A 1 94 ? 16.405 8.158 -5.019 1.00 62.81 94 HIS A CA 1
ATOM 744 C C . HIS A 1 94 ? 17.263 9.096 -4.168 1.00 62.81 94 HIS A C 1
ATOM 746 O O . HIS A 1 94 ? 17.394 8.914 -2.958 1.00 62.81 94 HIS A O 1
ATOM 752 N N . ASP A 1 95 ? 17.862 10.098 -4.808 1.00 67.44 95 ASP A N 1
ATOM 753 C CA . ASP A 1 95 ? 18.618 11.156 -4.142 1.00 67.44 95 ASP A CA 1
ATOM 754 C C . ASP A 1 95 ? 18.052 12.526 -4.507 1.00 67.44 95 ASP A C 1
ATOM 756 O O . ASP A 1 95 ? 18.096 12.962 -5.663 1.00 67.44 95 ASP A O 1
ATOM 760 N N . SER A 1 96 ? 17.530 13.196 -3.481 1.00 59.97 96 SER A N 1
ATOM 761 C CA . SER A 1 96 ? 16.888 14.503 -3.559 1.00 59.97 96 SER A CA 1
ATOM 762 C C . SER A 1 96 ? 17.743 15.630 -2.969 1.00 59.97 96 SER A C 1
ATOM 764 O O . SER A 1 96 ? 17.225 16.724 -2.740 1.00 59.97 96 SER A O 1
ATOM 766 N N . THR A 1 97 ? 19.030 15.399 -2.677 1.00 60.28 97 THR A N 1
ATOM 767 C CA . THR A 1 97 ? 19.890 16.367 -1.959 1.00 60.28 97 THR A CA 1
ATOM 768 C C . THR A 1 97 ? 19.990 17.737 -2.636 1.00 60.28 97 THR A C 1
ATOM 770 O O . THR A 1 97 ? 20.217 18.732 -1.952 1.00 60.28 97 THR A O 1
ATOM 773 N N . ASN A 1 98 ? 19.747 17.807 -3.949 1.00 55.97 98 ASN A N 1
ATOM 774 C CA . ASN A 1 98 ? 19.754 19.035 -4.748 1.00 55.97 98 ASN A CA 1
ATOM 775 C C . ASN A 1 98 ? 18.433 19.282 -5.503 1.00 55.97 98 ASN A C 1
ATOM 777 O O . ASN A 1 98 ? 18.459 19.949 -6.541 1.00 55.97 98 ASN A O 1
ATOM 781 N N . HIS A 1 99 ? 17.296 18.775 -5.001 1.00 58.03 99 HIS A N 1
ATOM 782 C CA . HIS A 1 99 ? 15.985 18.814 -5.682 1.00 58.03 99 HIS A CA 1
ATOM 783 C C . HIS A 1 99 ? 15.653 20.181 -6.304 1.00 58.03 99 HIS A C 1
ATOM 785 O O . HIS A 1 99 ? 15.397 20.266 -7.505 1.00 58.03 99 HIS A O 1
ATOM 791 N N . ASP A 1 100 ? 15.805 21.260 -5.528 1.00 59.34 100 ASP A N 1
ATOM 792 C CA . ASP A 1 100 ? 15.491 22.635 -5.946 1.00 59.34 100 ASP A CA 1
ATOM 793 C C . ASP A 1 100 ? 16.397 23.188 -7.066 1.00 59.34 100 ASP A C 1
ATOM 795 O O . ASP A 1 100 ? 16.070 24.201 -7.685 1.00 59.34 100 ASP A O 1
ATOM 799 N N . THR A 1 101 ? 17.551 22.564 -7.331 1.00 55.88 101 THR A N 1
ATOM 800 C CA . THR A 1 101 ? 18.574 23.101 -8.253 1.00 55.88 101 THR A CA 1
ATOM 801 C C . THR A 1 101 ? 18.908 22.190 -9.430 1.00 55.88 101 THR A C 1
ATOM 803 O O . THR A 1 101 ? 19.295 22.700 -10.482 1.00 55.88 101 THR A O 1
ATOM 806 N N . GLN A 1 102 ? 18.779 20.868 -9.283 1.00 60.47 102 GLN A N 1
ATOM 807 C CA . GLN A 1 102 ? 19.189 19.885 -10.299 1.00 60.47 102 GLN A CA 1
ATOM 808 C C . GLN A 1 102 ? 18.152 18.778 -10.549 1.00 60.47 102 GLN A C 1
ATOM 810 O O . GLN A 1 102 ? 18.393 17.912 -11.390 1.00 60.47 102 GLN A O 1
ATOM 815 N N . GLY A 1 103 ? 16.996 18.819 -9.876 1.00 67.75 103 GLY A N 1
ATOM 816 C CA . GLY A 1 103 ? 16.034 17.717 -9.892 1.00 67.75 103 GLY A CA 1
ATOM 817 C C . GLY A 1 103 ? 16.524 16.513 -9.083 1.00 67.75 103 GLY A C 1
ATOM 818 O O . GLY A 1 103 ? 17.571 16.566 -8.433 1.00 67.75 103 GLY A O 1
ATOM 819 N N . SER A 1 104 ? 15.754 15.429 -9.104 1.00 82.25 104 SER A N 1
ATOM 820 C CA . SER A 1 104 ? 16.101 14.201 -8.384 1.00 82.25 104 SER A CA 1
ATOM 821 C C . SER A 1 104 ? 16.916 13.249 -9.243 1.00 82.25 104 SER A C 1
ATOM 823 O O . SER A 1 104 ? 16.746 13.170 -10.466 1.00 82.25 104 SER A O 1
ATOM 825 N N . VAL A 1 105 ? 17.800 12.492 -8.599 1.00 84.44 105 VAL A N 1
ATOM 826 C CA . VAL A 1 105 ? 18.601 11.455 -9.252 1.00 84.44 105 VAL A CA 1
ATOM 827 C C . VAL A 1 105 ? 18.042 10.090 -8.881 1.00 84.44 105 VAL A C 1
ATOM 829 O O . VAL A 1 105 ? 18.059 9.696 -7.718 1.00 84.44 105 VAL A O 1
ATOM 832 N N . ILE A 1 106 ? 17.579 9.350 -9.886 1.00 85.62 106 ILE A N 1
ATOM 833 C CA . ILE A 1 106 ? 17.204 7.945 -9.768 1.00 85.62 106 ILE A CA 1
ATOM 834 C C . ILE A 1 106 ? 18.426 7.099 -10.108 1.00 85.62 106 ILE A C 1
ATOM 836 O O . ILE A 1 106 ? 18.944 7.134 -11.227 1.00 85.62 106 ILE A O 1
ATOM 840 N N . ARG A 1 107 ? 18.882 6.303 -9.146 1.00 84.19 107 ARG A N 1
ATOM 841 C CA . ARG A 1 107 ? 19.987 5.361 -9.330 1.00 84.19 107 ARG A CA 1
ATOM 842 C C . ARG A 1 107 ? 19.427 3.960 -9.438 1.00 84.19 107 ARG A C 1
ATOM 844 O O . ARG A 1 107 ? 18.646 3.553 -8.593 1.00 84.19 107 ARG A O 1
ATOM 851 N N . VAL A 1 108 ? 19.838 3.210 -10.454 1.00 83.88 108 VAL A N 1
ATOM 852 C CA . VAL A 1 108 ? 19.401 1.825 -10.674 1.00 83.88 108 VAL A CA 1
ATOM 853 C C . VAL A 1 108 ? 20.606 0.900 -10.647 1.00 83.88 108 VAL A C 1
ATOM 855 O O . VAL A 1 108 ? 21.630 1.162 -11.282 1.00 83.88 108 VAL A O 1
ATOM 858 N N . ASN A 1 109 ? 20.479 -0.215 -9.934 1.00 83.38 109 ASN A N 1
ATOM 859 C CA . ASN A 1 109 ? 21.507 -1.242 -9.905 1.00 83.38 109 ASN A CA 1
ATOM 860 C C . ASN A 1 109 ? 21.559 -1.994 -11.246 1.00 83.38 109 ASN A C 1
ATOM 862 O O . ASN A 1 109 ? 20.552 -2.530 -11.714 1.00 83.38 109 ASN A O 1
ATOM 866 N N . LYS A 1 110 ? 22.751 -2.077 -11.847 1.00 84.06 110 LYS A N 1
ATOM 867 C CA . LYS A 1 110 ? 22.980 -2.744 -13.136 1.00 84.06 110 LYS A CA 1
ATOM 868 C C . LYS A 1 110 ? 22.476 -4.193 -13.178 1.00 84.06 110 LYS A C 1
ATOM 870 O O . LYS A 1 110 ? 22.025 -4.627 -14.235 1.00 84.06 110 LYS A O 1
ATOM 875 N N . ASP A 1 111 ? 22.513 -4.927 -12.066 1.00 83.12 111 ASP A N 1
ATOM 876 C CA . ASP A 1 111 ? 22.083 -6.334 -12.028 1.00 83.12 111 ASP A CA 1
ATOM 877 C C . ASP A 1 111 ? 20.576 -6.491 -12.312 1.00 83.12 111 ASP A C 1
ATOM 879 O O . ASP A 1 111 ? 20.148 -7.485 -12.909 1.00 83.12 111 ASP A O 1
ATOM 883 N N . VAL A 1 112 ? 19.774 -5.477 -11.966 1.00 83.75 112 VAL A N 1
ATOM 884 C CA . VAL A 1 112 ? 18.312 -5.473 -12.146 1.00 83.75 112 VAL A CA 1
ATOM 885 C C . VAL A 1 112 ? 17.921 -5.384 -13.625 1.00 83.75 112 VAL A C 1
ATOM 887 O O . VAL A 1 112 ? 16.865 -5.878 -14.008 1.00 83.75 112 VAL A O 1
ATOM 890 N N . LEU A 1 113 ? 18.790 -4.854 -14.494 1.00 88.69 113 LEU A N 1
ATOM 891 C CA . LEU A 1 113 ? 18.523 -4.746 -15.936 1.00 88.69 113 LEU A CA 1
ATOM 892 C C . LEU A 1 113 ? 18.327 -6.113 -16.608 1.00 88.69 113 LEU A C 1
ATOM 894 O O . LEU A 1 113 ? 17.754 -6.184 -17.689 1.00 88.69 113 LEU A O 1
ATOM 898 N N . SER A 1 114 ? 18.790 -7.205 -15.998 1.00 85.69 114 SER A N 1
ATOM 899 C CA . SER A 1 114 ? 18.559 -8.559 -16.517 1.00 85.69 114 SER A CA 1
ATOM 900 C C . SER A 1 114 ? 17.111 -9.043 -16.351 1.00 85.69 114 SER A C 1
ATOM 902 O O . SER A 1 114 ? 16.718 -10.019 -16.990 1.00 85.69 114 SER A O 1
ATOM 904 N N . ASN A 1 115 ? 16.308 -8.360 -15.529 1.00 86.69 115 ASN A N 1
ATOM 905 C CA . ASN A 1 115 ? 14.923 -8.706 -15.241 1.00 86.69 115 ASN A CA 1
ATOM 906 C C . ASN A 1 115 ? 14.015 -7.475 -15.449 1.00 86.69 115 ASN A C 1
ATOM 908 O O . ASN A 1 115 ? 13.892 -6.638 -14.554 1.00 86.69 115 ASN A O 1
ATOM 912 N N . PRO A 1 116 ? 13.344 -7.362 -16.610 1.00 88.75 116 PRO A N 1
ATOM 913 C CA . PRO A 1 116 ? 12.510 -6.204 -16.933 1.00 88.75 116 PRO A CA 1
ATOM 914 C C . PRO A 1 116 ? 11.375 -5.938 -15.935 1.00 88.75 116 PRO A C 1
ATOM 916 O O . PRO A 1 116 ? 11.083 -4.782 -15.651 1.00 88.75 116 PRO A O 1
ATOM 919 N N . VAL A 1 117 ? 10.753 -6.977 -15.363 1.00 89.00 117 VAL A N 1
ATOM 920 C CA . VAL A 1 117 ? 9.669 -6.803 -14.375 1.00 89.00 117 VAL A CA 1
ATOM 921 C C . VAL A 1 117 ? 10.217 -6.218 -13.075 1.00 89.00 117 VAL A C 1
ATOM 923 O O . VAL A 1 117 ? 9.648 -5.269 -12.540 1.00 89.00 117 VAL A O 1
ATOM 926 N N . ALA A 1 118 ? 11.352 -6.737 -12.603 1.00 88.44 118 ALA A N 1
ATOM 927 C CA . ALA A 1 118 ? 12.052 -6.193 -11.443 1.00 88.44 118 ALA A CA 1
ATOM 928 C C . ALA A 1 118 ? 12.511 -4.748 -11.682 1.00 88.44 118 ALA A C 1
ATOM 930 O O . ALA A 1 118 ? 12.399 -3.917 -10.784 1.00 88.44 118 ALA A O 1
ATOM 931 N N . LEU A 1 119 ? 12.992 -4.433 -12.889 1.00 91.94 119 LEU A N 1
ATOM 932 C CA . LEU A 1 119 ? 13.381 -3.076 -13.265 1.00 91.94 119 LEU A CA 1
ATOM 933 C C . LEU A 1 119 ? 12.189 -2.119 -13.244 1.00 91.94 119 LEU A C 1
ATOM 935 O O . LEU A 1 119 ? 12.284 -1.053 -12.646 1.00 91.94 119 LEU A O 1
ATOM 939 N N . LEU A 1 120 ? 11.067 -2.502 -13.852 1.00 94.50 120 LEU A N 1
ATOM 940 C CA . LEU A 1 120 ? 9.844 -1.701 -13.852 1.00 94.50 120 LEU A CA 1
ATOM 941 C C . LEU A 1 120 ? 9.321 -1.451 -12.432 1.00 94.50 120 LEU A C 1
ATOM 943 O O . LEU A 1 120 ? 8.918 -0.332 -12.124 1.00 94.50 120 LEU A O 1
ATOM 947 N N . ALA A 1 121 ? 9.370 -2.464 -11.562 1.00 93.38 121 ALA A N 1
ATOM 948 C CA . ALA A 1 121 ? 9.004 -2.314 -10.157 1.00 93.38 121 ALA A CA 1
ATOM 949 C C . ALA A 1 121 ? 9.926 -1.327 -9.422 1.00 93.38 121 ALA A C 1
ATOM 951 O O . ALA A 1 121 ? 9.424 -0.451 -8.722 1.00 93.38 121 ALA A O 1
ATOM 952 N N . THR A 1 122 ? 11.248 -1.416 -9.626 1.00 91.44 122 THR A N 1
ATOM 953 C CA . THR A 1 122 ? 12.200 -0.434 -9.081 1.00 91.44 122 THR A CA 1
ATOM 954 C C . THR A 1 122 ? 11.893 0.964 -9.597 1.00 91.44 122 THR A C 1
ATOM 956 O O . THR A 1 122 ? 11.733 1.874 -8.802 1.00 91.44 122 THR A O 1
ATOM 959 N N . LEU A 1 123 ? 11.753 1.158 -10.911 1.00 94.31 123 LEU A N 1
ATOM 960 C CA . LEU A 1 123 ? 11.483 2.486 -11.472 1.00 94.31 123 LEU A CA 1
ATOM 961 C C . LEU A 1 123 ? 10.180 3.083 -10.922 1.00 94.31 123 LEU A C 1
ATOM 963 O O . LEU A 1 123 ? 10.160 4.257 -10.569 1.00 94.31 123 LEU A O 1
ATOM 967 N N . ALA A 1 124 ? 9.116 2.284 -10.790 1.00 95.75 124 ALA A N 1
ATOM 968 C CA . ALA A 1 124 ? 7.861 2.741 -10.194 1.00 95.75 124 ALA A CA 1
ATOM 969 C C . ALA A 1 124 ? 8.025 3.144 -8.719 1.00 95.75 124 ALA A C 1
ATOM 971 O O . ALA A 1 124 ? 7.446 4.140 -8.293 1.00 95.75 124 ALA A O 1
ATOM 972 N N . HIS A 1 125 ? 8.838 2.409 -7.958 1.00 92.94 125 HIS A N 1
ATOM 973 C CA . HIS A 1 125 ? 9.198 2.756 -6.583 1.00 92.94 125 HIS A CA 1
ATOM 974 C C . HIS A 1 125 ? 9.973 4.087 -6.520 1.00 92.94 125 HIS A C 1
ATOM 976 O O . HIS A 1 125 ? 9.588 4.995 -5.790 1.00 92.94 125 HIS A O 1
ATOM 982 N N . GLU A 1 126 ? 11.003 4.275 -7.347 1.00 91.06 126 GLU A N 1
ATOM 983 C CA . GLU A 1 126 ? 11.793 5.518 -7.344 1.00 91.06 126 GLU A CA 1
ATOM 984 C C . GLU A 1 126 ? 10.976 6.742 -7.809 1.00 91.06 126 GLU A C 1
ATOM 986 O O . GLU A 1 126 ? 11.141 7.848 -7.296 1.00 91.06 126 GLU A O 1
ATOM 991 N N . VAL A 1 127 ? 10.040 6.559 -8.746 1.00 94.00 127 VAL A N 1
ATOM 992 C CA . VAL A 1 127 ? 9.098 7.617 -9.155 1.00 94.00 127 VAL A CA 1
ATOM 993 C C . VAL A 1 127 ? 8.063 7.903 -8.057 1.00 94.00 127 VAL A C 1
ATOM 995 O O . VAL A 1 127 ? 7.623 9.043 -7.899 1.00 94.00 127 VAL A O 1
ATOM 998 N N . ALA A 1 128 ? 7.679 6.901 -7.262 1.00 93.62 128 ALA A N 1
ATOM 999 C CA . ALA A 1 128 ? 6.819 7.106 -6.102 1.00 93.62 128 ALA A CA 1
ATOM 1000 C C . ALA A 1 128 ? 7.517 7.923 -5.003 1.00 93.62 128 ALA A C 1
ATOM 1002 O O . ALA A 1 128 ? 6.870 8.792 -4.417 1.00 93.62 128 ALA A O 1
ATOM 1003 N N . HIS A 1 129 ? 8.823 7.721 -4.785 1.00 88.94 129 HIS A N 1
ATOM 1004 C CA . HIS A 1 129 ? 9.627 8.559 -3.881 1.00 88.94 129 HIS A CA 1
ATOM 1005 C C . HIS A 1 129 ? 9.540 10.034 -4.271 1.00 88.94 129 HIS A C 1
ATOM 1007 O O . HIS A 1 129 ? 9.244 10.880 -3.428 1.00 88.94 129 HIS A O 1
ATOM 1013 N N . GLU A 1 130 ? 9.682 10.338 -5.563 1.00 89.81 130 GLU A N 1
ATOM 1014 C CA . GLU A 1 130 ? 9.547 11.704 -6.078 1.00 89.81 130 GLU A CA 1
ATOM 1015 C C . GLU A 1 130 ? 8.171 12.320 -5.769 1.00 89.81 130 GLU A C 1
ATOM 1017 O O . GLU A 1 130 ? 8.077 13.472 -5.349 1.00 89.81 130 GLU A O 1
ATOM 1022 N N . LEU A 1 131 ? 7.088 11.557 -5.943 1.00 91.31 131 LEU A N 1
ATOM 1023 C CA . LEU A 1 131 ? 5.727 12.038 -5.677 1.00 91.31 131 LEU A CA 1
ATOM 1024 C C . LEU A 1 131 ? 5.457 12.300 -4.188 1.00 91.31 131 LEU A C 1
ATOM 1026 O O . LEU A 1 131 ? 4.641 13.169 -3.852 1.00 91.31 131 LEU A O 1
ATOM 1030 N N . LEU A 1 132 ? 6.102 11.531 -3.312 1.00 89.81 132 LEU A N 1
ATOM 1031 C CA . LEU A 1 132 ? 5.958 11.619 -1.859 1.00 89.81 132 LEU A CA 1
ATOM 1032 C C . LEU A 1 132 ? 6.913 12.638 -1.224 1.00 89.81 132 LEU A C 1
ATOM 1034 O O . LEU A 1 132 ? 6.713 13.020 -0.067 1.00 89.81 132 LEU A O 1
ATOM 1038 N N . LEU A 1 133 ? 7.910 13.124 -1.966 1.00 85.50 133 LEU A N 1
ATOM 1039 C CA . LEU A 1 133 ? 8.876 14.090 -1.463 1.00 85.50 133 LEU A CA 1
ATOM 1040 C C . LEU A 1 133 ? 8.189 15.392 -1.010 1.00 85.50 133 LEU A C 1
ATOM 1042 O O . LEU A 1 133 ? 7.342 15.969 -1.698 1.00 85.50 133 LEU A O 1
ATOM 1046 N N . GLY A 1 134 ? 8.550 15.854 0.191 1.00 77.00 134 GLY A N 1
ATOM 1047 C CA . GLY A 1 134 ? 8.019 17.085 0.785 1.00 77.00 134 GLY A CA 1
ATOM 1048 C C . GLY A 1 134 ? 6.547 17.016 1.211 1.00 77.00 134 GLY A C 1
ATOM 1049 O O . GLY A 1 134 ? 5.953 18.054 1.514 1.00 77.00 134 GLY A O 1
ATOM 1050 N N . LYS A 1 135 ? 5.927 15.827 1.225 1.00 84.31 135 LYS A N 1
ATOM 1051 C CA . LYS A 1 135 ? 4.540 15.641 1.676 1.00 84.31 135 LYS A CA 1
ATOM 1052 C C . LYS A 1 135 ? 4.475 15.393 3.189 1.00 84.31 135 LYS A C 1
ATOM 1054 O O . LYS A 1 135 ? 5.381 14.772 3.740 1.00 84.31 135 LYS A O 1
ATOM 1059 N N . PRO A 1 136 ? 3.410 15.850 3.875 1.00 79.75 136 PRO A N 1
ATOM 1060 C CA . PRO A 1 136 ? 3.233 15.589 5.300 1.00 79.75 136 PRO A CA 1
ATOM 1061 C C . PRO A 1 136 ? 2.913 14.107 5.520 1.00 79.75 136 PRO A C 1
ATOM 1063 O O . PRO A 1 136 ? 1.795 13.660 5.255 1.00 79.75 136 PRO A O 1
ATOM 1066 N N . LEU A 1 137 ? 3.907 13.342 5.971 1.00 78.62 137 LEU A N 1
ATOM 1067 C CA . LEU A 1 137 ? 3.768 11.905 6.188 1.00 78.62 137 LEU A CA 1
ATOM 1068 C C . LEU A 1 137 ? 2.818 11.605 7.356 1.00 78.62 137 LEU A C 1
ATOM 1070 O O . LEU A 1 137 ? 2.802 12.347 8.339 1.00 78.62 137 LEU A O 1
ATOM 1074 N N . PRO A 1 138 ? 2.050 10.502 7.288 1.00 71.19 138 PRO A N 1
ATOM 1075 C CA . PRO A 1 138 ? 1.172 10.095 8.383 1.00 71.19 138 PRO A CA 1
ATOM 1076 C C . PRO A 1 138 ? 1.964 9.668 9.628 1.00 71.19 138 PRO A C 1
ATOM 1078 O O . PRO A 1 138 ? 1.451 9.755 10.744 1.00 71.19 138 PRO A O 1
ATOM 1081 N N . ARG A 1 139 ? 3.212 9.211 9.448 1.00 69.12 139 ARG A N 1
ATOM 1082 C CA . ARG A 1 139 ? 4.176 8.902 10.510 1.00 69.12 139 ARG A CA 1
ATOM 1083 C C . ARG A 1 139 ? 5.596 9.222 10.057 1.00 69.12 139 ARG A C 1
ATOM 1085 O O . ARG A 1 139 ? 5.945 9.014 8.901 1.00 69.12 139 ARG A O 1
ATOM 1092 N N . GLU A 1 140 ? 6.425 9.659 10.998 1.00 59.97 140 GLU A N 1
ATOM 1093 C CA . GLU A 1 140 ? 7.855 9.916 10.786 1.00 59.97 140 GLU A CA 1
ATOM 1094 C C . GLU A 1 140 ? 8.696 8.642 11.028 1.00 59.97 140 GLU A C 1
ATOM 1096 O O . GLU A 1 140 ? 9.603 8.630 11.858 1.00 59.97 140 GLU A O 1
ATOM 1101 N N . ASP A 1 141 ? 8.373 7.538 10.345 1.00 72.88 141 ASP A N 1
ATOM 1102 C CA . ASP A 1 141 ? 9.170 6.298 10.355 1.00 72.88 141 ASP A CA 1
ATOM 1103 C C . ASP A 1 141 ? 9.671 5.981 8.937 1.00 72.88 141 ASP A C 1
ATOM 1105 O O . ASP A 1 141 ? 8.892 5.884 7.991 1.00 72.88 141 ASP A O 1
ATOM 1109 N N . VAL A 1 142 ? 10.987 5.799 8.792 1.00 62.28 142 VAL A N 1
ATOM 1110 C CA . VAL A 1 142 ? 11.650 5.511 7.509 1.00 62.28 142 VAL A CA 1
ATOM 1111 C C . VAL A 1 142 ? 11.152 4.197 6.903 1.00 62.28 142 VAL A C 1
ATOM 1113 O O . VAL A 1 142 ? 10.939 4.119 5.697 1.00 62.28 142 VAL A O 1
ATOM 1116 N N . LEU A 1 143 ? 10.929 3.158 7.718 1.00 71.56 143 LEU A N 1
ATOM 1117 C CA . LEU A 1 143 ? 10.416 1.883 7.200 1.00 71.56 143 LEU A CA 1
ATOM 1118 C C . LEU A 1 143 ? 8.970 2.003 6.712 1.00 71.56 143 LEU A C 1
ATOM 1120 O O . LEU A 1 143 ? 8.570 1.288 5.792 1.00 71.56 143 LEU A O 1
ATOM 1124 N N . ASP A 1 144 ? 8.196 2.886 7.336 1.00 81.06 144 ASP A N 1
ATOM 1125 C CA . ASP A 1 144 ? 6.830 3.203 6.936 1.00 81.06 144 ASP A CA 1
ATOM 1126 C C . ASP A 1 144 ? 6.816 3.949 5.600 1.00 81.06 144 ASP A C 1
ATOM 1128 O O . ASP A 1 144 ? 6.042 3.606 4.707 1.00 81.06 144 ASP A O 1
ATOM 1132 N N . PHE A 1 145 ? 7.747 4.893 5.434 1.00 83.88 145 PHE A N 1
ATOM 1133 C CA . PHE A 1 145 ? 7.929 5.650 4.201 1.00 83.88 145 PHE A CA 1
ATOM 1134 C C . PHE A 1 145 ? 8.239 4.742 3.007 1.00 83.88 145 PHE A C 1
ATOM 1136 O O . PHE A 1 145 ? 7.537 4.801 2.007 1.00 83.88 145 PHE A O 1
ATOM 1143 N N . GLU A 1 146 ? 9.191 3.816 3.129 1.00 85.44 146 GLU A N 1
ATOM 1144 C CA . GLU A 1 146 ? 9.527 2.889 2.037 1.00 85.44 146 GLU A CA 1
ATOM 1145 C C . GLU A 1 146 ? 8.366 1.949 1.655 1.00 85.44 146 GLU A C 1
ATOM 1147 O O . GLU A 1 146 ? 8.142 1.635 0.483 1.00 85.44 146 GLU A O 1
ATOM 1152 N N . ARG A 1 147 ? 7.570 1.508 2.641 1.00 91.19 147 ARG A N 1
ATOM 1153 C CA . ARG A 1 147 ? 6.351 0.722 2.379 1.00 91.19 147 ARG A CA 1
ATOM 1154 C C . ARG A 1 147 ? 5.272 1.554 1.694 1.00 91.19 147 ARG A C 1
ATOM 1156 O O . ARG A 1 147 ? 4.538 1.025 0.861 1.00 91.19 147 ARG A O 1
ATOM 1163 N N . LEU A 1 148 ? 5.153 2.827 2.058 1.00 91.81 148 LEU A N 1
ATOM 1164 C CA . LEU A 1 148 ? 4.239 3.771 1.425 1.00 91.81 148 LEU A CA 1
ATOM 1165 C C . LEU A 1 148 ? 4.663 4.068 -0.019 1.00 91.81 148 LEU A C 1
ATOM 1167 O O . LEU A 1 148 ? 3.807 4.111 -0.904 1.00 91.81 148 LEU A O 1
ATOM 1171 N N . THR A 1 149 ? 5.970 4.171 -0.266 1.00 91.88 149 THR A N 1
ATOM 1172 C CA . THR A 1 149 ? 6.551 4.269 -1.607 1.00 91.88 149 THR A CA 1
ATOM 1173 C C . THR A 1 149 ? 6.213 3.047 -2.460 1.00 91.88 149 THR A C 1
ATOM 1175 O O . THR A 1 149 ? 5.858 3.208 -3.621 1.00 91.88 149 THR A O 1
ATOM 1178 N N . ASP A 1 150 ? 6.212 1.834 -1.899 1.00 93.88 150 ASP A N 1
ATOM 1179 C CA . ASP A 1 150 ? 5.734 0.633 -2.606 1.00 93.88 150 ASP A CA 1
ATOM 1180 C C . ASP A 1 150 ? 4.210 0.610 -2.828 1.00 93.88 150 ASP A C 1
ATOM 1182 O O . ASP A 1 150 ? 3.725 0.061 -3.822 1.00 93.88 150 ASP A O 1
ATOM 1186 N N . LEU A 1 151 ? 3.433 1.181 -1.902 1.00 97.19 151 LEU A N 1
ATOM 1187 C CA . LEU A 1 151 ? 1.970 1.192 -1.967 1.00 97.19 151 LEU A CA 1
ATOM 1188 C C . LEU A 1 151 ? 1.439 2.178 -3.019 1.00 97.19 151 LEU A C 1
ATOM 1190 O O . LEU A 1 151 ? 0.446 1.884 -3.689 1.00 97.19 151 LEU A O 1
ATOM 1194 N N . LEU A 1 152 ? 2.088 3.332 -3.195 1.00 97.44 152 LEU A N 1
ATOM 1195 C CA . LEU A 1 152 ? 1.646 4.369 -4.132 1.00 97.44 152 LEU A CA 1
ATOM 1196 C C . LEU A 1 152 ? 1.538 3.869 -5.593 1.00 97.44 152 LEU A C 1
ATOM 1198 O O . LEU A 1 152 ? 0.506 4.117 -6.219 1.00 97.44 152 LEU A O 1
ATOM 1202 N N . PRO A 1 153 ? 2.494 3.106 -6.155 1.00 97.81 153 PRO A N 1
ATOM 1203 C CA . PRO A 1 153 ? 2.328 2.466 -7.456 1.00 97.81 153 PRO A CA 1
ATOM 1204 C C . PRO A 1 153 ? 1.079 1.584 -7.540 1.00 97.81 153 PRO A C 1
ATOM 1206 O O . PRO A 1 153 ? 0.409 1.588 -8.569 1.00 97.81 153 PRO A O 1
ATOM 1209 N N . ALA A 1 154 ? 0.705 0.865 -6.474 1.00 97.81 154 ALA A N 1
ATOM 1210 C CA . ALA A 1 154 ? -0.539 0.092 -6.453 1.00 97.81 154 ALA A CA 1
ATOM 1211 C C . ALA A 1 154 ? -1.781 0.990 -6.514 1.00 97.81 154 ALA A C 1
ATOM 1213 O O . ALA A 1 154 ? -2.697 0.702 -7.283 1.00 97.81 154 ALA A O 1
ATOM 1214 N N . TYR A 1 155 ? -1.774 2.110 -5.789 1.00 98.38 155 TYR A N 1
ATOM 1215 C CA . TYR A 1 155 ? -2.824 3.130 -5.856 1.00 98.38 155 TYR A CA 1
ATOM 1216 C C . TYR A 1 155 ? -2.968 3.740 -7.265 1.00 98.38 155 TYR A C 1
ATOM 1218 O O . TYR A 1 155 ? -4.076 4.047 -7.701 1.00 98.38 155 TYR A O 1
ATOM 1226 N N . LEU A 1 156 ? -1.859 3.871 -8.001 1.00 98.31 156 LEU A N 1
ATOM 1227 C CA . LEU A 1 156 ? -1.810 4.434 -9.357 1.00 98.31 156 LEU A CA 1
ATOM 1228 C C . LEU A 1 156 ? -1.963 3.396 -10.485 1.00 98.31 156 LEU A C 1
ATOM 1230 O O . LEU A 1 156 ? -1.857 3.758 -11.654 1.00 98.31 156 LEU A O 1
ATOM 1234 N N . GLY A 1 157 ? -2.234 2.125 -10.166 1.00 97.44 157 GLY A N 1
ATOM 1235 C CA . GLY A 1 157 ? -2.491 1.069 -11.158 1.00 97.44 157 GLY A CA 1
ATOM 1236 C C . GLY A 1 157 ? -1.262 0.282 -11.637 1.00 97.44 157 GLY A C 1
ATOM 1237 O O . GLY A 1 157 ? -1.389 -0.588 -12.495 1.00 97.44 157 GLY A O 1
ATOM 1238 N N . LEU A 1 158 ? -0.081 0.517 -11.064 1.00 97.62 158 LEU A N 1
ATOM 1239 C CA . LEU A 1 158 ? 1.176 -0.185 -11.369 1.00 97.62 158 LEU A CA 1
ATOM 1240 C C . LEU A 1 158 ? 1.503 -1.314 -10.368 1.00 97.62 158 LEU A C 1
ATOM 1242 O O . LEU A 1 158 ? 2.546 -1.958 -10.469 1.00 97.62 158 LEU A O 1
ATOM 1246 N N . GLY A 1 159 ? 0.623 -1.592 -9.400 1.00 95.94 159 GLY A N 1
ATOM 1247 C CA . GLY A 1 159 ? 0.906 -2.507 -8.282 1.00 95.94 159 GLY A CA 1
ATOM 1248 C C . GLY A 1 159 ? 1.220 -3.956 -8.668 1.00 95.94 159 GLY A C 1
ATOM 1249 O O . GLY A 1 159 ? 1.878 -4.654 -7.901 1.00 95.94 159 GLY A O 1
ATOM 1250 N N . ILE A 1 160 ? 0.808 -4.410 -9.858 1.00 95.56 160 ILE A N 1
ATOM 1251 C CA . ILE A 1 160 ? 1.149 -5.747 -10.378 1.00 95.56 160 ILE A CA 1
ATOM 1252 C C . ILE A 1 160 ? 2.663 -5.898 -10.559 1.00 95.56 160 ILE A C 1
ATOM 1254 O O . ILE A 1 160 ? 3.205 -6.968 -10.285 1.00 95.56 160 ILE A O 1
ATOM 1258 N N . LEU A 1 161 ? 3.352 -4.828 -10.972 1.00 94.38 161 LEU A N 1
ATOM 1259 C CA . LEU A 1 161 ? 4.804 -4.829 -11.158 1.00 94.38 161 LEU A CA 1
ATOM 1260 C C . LEU A 1 161 ? 5.506 -5.114 -9.825 1.00 94.38 161 LEU A C 1
ATOM 1262 O O . LEU A 1 161 ? 6.293 -6.054 -9.734 1.00 94.38 161 LEU A O 1
ATOM 1266 N N . GLY A 1 162 ? 5.139 -4.373 -8.773 1.00 92.75 162 GLY A N 1
ATOM 1267 C CA . GLY A 1 162 ? 5.652 -4.577 -7.415 1.00 92.75 162 GLY A CA 1
ATOM 1268 C C . GLY A 1 162 ? 5.307 -5.959 -6.857 1.00 92.75 162 GLY A C 1
ATOM 1269 O O . GLY A 1 162 ? 6.196 -6.687 -6.421 1.00 92.75 162 GLY A O 1
ATOM 1270 N N . ALA A 1 163 ? 4.040 -6.375 -6.960 1.00 93.56 163 ALA A N 1
ATOM 1271 C CA . ALA A 1 163 ? 3.563 -7.675 -6.479 1.00 93.56 163 ALA A CA 1
ATOM 1272 C C . ALA A 1 163 ? 4.334 -8.865 -7.083 1.00 93.56 163 ALA A C 1
ATOM 1274 O O . ALA A 1 163 ? 4.615 -9.855 -6.395 1.00 93.56 163 ALA A O 1
ATOM 1275 N N . ASN A 1 164 ? 4.698 -8.756 -8.363 1.00 92.25 164 ASN A N 1
ATOM 1276 C CA . ASN A 1 164 ? 5.424 -9.791 -9.093 1.00 92.25 164 ASN A CA 1
ATOM 1277 C C . ASN A 1 164 ? 6.942 -9.726 -8.888 1.00 92.25 164 ASN A C 1
ATOM 1279 O O . ASN A 1 164 ? 7.606 -10.743 -9.077 1.00 92.25 164 ASN A O 1
ATOM 1283 N N . ALA A 1 165 ? 7.482 -8.579 -8.472 1.00 88.12 165 ALA A N 1
ATOM 1284 C CA . ALA A 1 165 ? 8.910 -8.385 -8.240 1.00 88.12 165 ALA A CA 1
ATOM 1285 C C . ALA A 1 165 ? 9.364 -8.693 -6.801 1.00 88.12 165 ALA A C 1
ATOM 1287 O O . ALA A 1 165 ? 10.564 -8.796 -6.579 1.00 88.12 165 ALA A O 1
ATOM 1288 N N . VAL A 1 166 ? 8.446 -8.886 -5.834 1.00 80.62 166 VAL A N 1
ATOM 1289 C CA . VAL A 1 166 ? 8.781 -9.069 -4.397 1.00 80.62 166 VAL A CA 1
ATOM 1290 C C . VAL A 1 166 ? 9.888 -10.100 -4.143 1.00 80.62 166 VAL A C 1
ATOM 1292 O O . VAL A 1 166 ? 10.684 -9.938 -3.217 1.00 80.62 166 VAL A O 1
ATOM 1295 N N . LEU A 1 167 ? 9.940 -11.169 -4.940 1.00 70.62 167 LEU A N 1
ATOM 1296 C CA . LEU A 1 167 ? 10.983 -12.187 -4.872 1.00 70.62 167 LEU A CA 1
ATOM 1297 C C . LEU A 1 167 ? 11.785 -12.189 -6.173 1.00 70.62 167 LEU A C 1
ATOM 1299 O O . LEU A 1 167 ? 11.269 -12.514 -7.238 1.00 70.62 167 LEU A O 1
ATOM 1303 N N . PHE A 1 168 ? 13.065 -11.858 -6.055 1.00 64.38 168 PHE A N 1
ATOM 1304 C CA . PHE A 1 168 ? 14.066 -12.070 -7.081 1.00 64.38 168 PHE A CA 1
ATOM 1305 C C . PHE A 1 168 ? 14.670 -13.463 -6.903 1.00 64.38 168 PHE A C 1
ATOM 1307 O O . PHE A 1 168 ? 15.323 -13.739 -5.896 1.00 64.38 168 PHE A O 1
ATOM 1314 N N . GLU A 1 169 ? 14.472 -14.330 -7.888 1.00 53.06 169 GLU A N 1
ATOM 1315 C CA . GLU A 1 169 ? 15.079 -15.656 -7.958 1.00 53.06 169 GLU A CA 1
ATOM 1316 C C . GLU A 1 169 ? 16.017 -15.698 -9.166 1.00 53.06 169 GLU A C 1
ATOM 1318 O O . GLU A 1 169 ? 15.594 -15.503 -10.304 1.00 53.06 169 GLU A O 1
ATOM 1323 N N . ALA A 1 170 ? 17.301 -15.948 -8.927 1.00 53.50 170 ALA A N 1
ATOM 1324 C CA . ALA A 1 170 ? 18.275 -16.212 -9.975 1.00 53.50 170 ALA A CA 1
ATOM 1325 C C . ALA A 1 170 ? 18.888 -17.585 -9.739 1.00 53.50 170 ALA A C 1
ATOM 1327 O O . ALA A 1 170 ? 19.340 -17.900 -8.638 1.00 53.50 170 ALA A O 1
ATOM 1328 N N . SER A 1 171 ? 18.918 -18.405 -10.778 1.00 51.94 171 SER A N 1
ATOM 1329 C CA . SER A 1 171 ? 19.647 -19.665 -10.765 1.00 51.94 171 SER A CA 1
ATOM 1330 C C . SER A 1 171 ? 20.472 -19.781 -12.031 1.00 51.94 171 SER A C 1
ATOM 1332 O O . SER A 1 171 ? 20.131 -19.215 -13.071 1.00 51.94 171 SER A O 1
ATOM 1334 N N . GLY A 1 172 ? 21.588 -20.482 -11.927 1.00 46.28 172 GLY A N 1
ATOM 1335 C CA . GLY A 1 172 ? 22.484 -20.698 -13.044 1.00 46.28 172 GLY A CA 1
ATOM 1336 C C . GLY A 1 172 ? 23.303 -21.955 -12.841 1.00 46.28 172 GLY A C 1
ATOM 1337 O O . GLY A 1 172 ? 23.355 -22.528 -11.749 1.00 46.28 172 GLY A O 1
ATOM 1338 N N . GLN A 1 173 ? 23.938 -22.382 -13.921 1.00 45.34 173 GLN A N 1
ATOM 1339 C CA . GLN A 1 173 ? 24.812 -23.540 -13.942 1.00 45.34 173 GLN A CA 1
ATOM 1340 C C . GLN A 1 173 ? 26.168 -23.082 -14.477 1.00 45.34 173 GLN A C 1
ATOM 1342 O O . GLN A 1 173 ? 26.244 -22.562 -15.588 1.00 45.34 173 GLN A O 1
ATOM 1347 N N . ASP A 1 174 ? 27.217 -23.226 -13.673 1.00 44.72 174 ASP A N 1
ATOM 1348 C CA . ASP A 1 174 ? 28.599 -22.978 -14.079 1.00 44.72 174 ASP A CA 1
ATOM 1349 C C . ASP A 1 174 ? 29.366 -24.306 -14.030 1.00 44.72 174 ASP A C 1
ATOM 1351 O O . ASP A 1 174 ? 29.674 -24.850 -12.963 1.00 44.72 174 ASP A O 1
ATOM 1355 N N . GLY A 1 175 ? 29.567 -24.904 -15.207 1.00 69.69 175 GLY A N 1
ATOM 1356 C CA . GLY A 1 175 ? 30.072 -26.269 -15.340 1.00 69.69 175 GLY A CA 1
ATOM 1357 C C . GLY A 1 175 ? 29.176 -27.287 -14.620 1.00 69.69 175 GLY A C 1
ATOM 1358 O O . GLY A 1 175 ? 28.015 -27.472 -14.977 1.00 69.69 175 GLY A O 1
ATOM 1359 N N . TYR A 1 176 ? 29.719 -27.957 -13.600 1.00 57.72 176 TYR A N 1
ATOM 1360 C CA . TYR A 1 176 ? 28.987 -28.936 -12.781 1.00 57.72 176 TYR A CA 1
ATOM 1361 C C . TYR A 1 176 ? 28.314 -28.329 -11.537 1.00 57.72 176 TYR A C 1
ATOM 1363 O O . TYR A 1 176 ? 27.641 -29.052 -10.803 1.00 57.72 176 TYR A O 1
ATOM 1371 N N . MET A 1 177 ? 28.484 -27.029 -11.268 1.00 28.89 177 MET A N 1
ATOM 1372 C CA . MET A 1 177 ? 27.865 -26.368 -10.118 1.00 28.89 177 MET A CA 1
ATOM 1373 C C . MET A 1 177 ? 26.589 -25.641 -10.526 1.00 28.89 177 MET A C 1
ATOM 1375 O O . MET A 1 177 ? 26.613 -24.726 -11.343 1.00 28.89 177 MET A O 1
ATOM 1379 N N . SER A 1 178 ? 25.475 -26.020 -9.902 1.00 40.47 178 SER A N 1
ATOM 1380 C CA . SER A 1 178 ? 24.258 -25.210 -9.903 1.00 40.47 178 SER A CA 1
ATOM 1381 C C . SER A 1 178 ? 24.317 -24.236 -8.732 1.00 40.47 178 SER A C 1
ATOM 1383 O O . SER A 1 178 ? 24.600 -24.641 -7.603 1.00 40.47 178 SER A O 1
ATOM 1385 N N . TRP A 1 179 ? 24.009 -22.970 -8.984 1.00 42.28 179 TRP A N 1
ATOM 1386 C CA . TRP A 1 179 ? 23.806 -21.967 -7.944 1.00 42.28 179 TRP A CA 1
ATOM 1387 C C . TRP A 1 179 ? 22.374 -21.442 -7.999 1.00 42.28 179 TRP A C 1
ATOM 1389 O O . TRP A 1 179 ? 21.753 -21.390 -9.061 1.00 42.28 179 TRP A O 1
ATOM 1399 N N . TRP A 1 180 ? 21.849 -21.068 -6.836 1.00 28.50 180 TRP A N 1
ATOM 1400 C CA . TRP A 1 180 ? 20.548 -20.430 -6.684 1.00 28.50 180 TRP A CA 1
ATOM 1401 C C . TRP A 1 180 ? 20.690 -19.265 -5.701 1.00 28.50 180 TRP A C 1
ATOM 1403 O O . TRP A 1 180 ? 21.420 -19.354 -4.712 1.00 28.50 180 TRP A O 1
ATOM 1413 N N . ARG A 1 181 ? 20.026 -18.150 -5.995 1.00 37.75 181 ARG A N 1
ATOM 1414 C CA . ARG A 1 181 ? 20.002 -16.938 -5.180 1.00 37.75 181 ARG A CA 1
ATOM 1415 C C . ARG A 1 181 ? 18.569 -16.437 -5.122 1.00 37.75 181 ARG A C 1
ATOM 1417 O O . ARG A 1 181 ? 17.958 -16.200 -6.158 1.00 37.75 181 ARG A O 1
ATOM 1424 N N . MET A 1 182 ? 18.066 -16.248 -3.910 1.00 35.78 182 MET A N 1
ATOM 1425 C CA . MET A 1 182 ? 16.764 -15.646 -3.655 1.00 35.78 182 MET A CA 1
ATOM 1426 C C . MET A 1 182 ? 16.973 -14.356 -2.867 1.00 35.78 182 MET A C 1
ATOM 1428 O O . MET A 1 182 ? 17.638 -14.359 -1.831 1.00 35.78 182 MET A O 1
ATOM 1432 N N . GLN A 1 183 ? 16.459 -13.241 -3.370 1.00 53.34 183 GLN A N 1
ATOM 1433 C CA . GLN A 1 183 ? 16.498 -11.948 -2.697 1.00 53.34 183 GLN A CA 1
ATOM 1434 C C . GLN A 1 183 ? 15.109 -11.340 -2.694 1.00 53.34 183 GLN A C 1
ATOM 1436 O O . GLN A 1 183 ? 14.355 -11.475 -3.649 1.00 53.34 183 GLN A O 1
ATOM 1441 N N . ARG A 1 184 ? 14.767 -10.658 -1.609 1.00 57.59 184 ARG A N 1
ATOM 1442 C CA . ARG A 1 184 ? 13.549 -9.863 -1.560 1.00 57.59 184 ARG A CA 1
ATOM 1443 C C . ARG A 1 184 ? 13.817 -8.499 -2.192 1.00 57.59 184 ARG A C 1
ATOM 1445 O O . ARG A 1 184 ? 14.823 -7.875 -1.863 1.00 57.59 184 ARG A O 1
ATOM 1452 N N . GLN A 1 185 ? 12.912 -8.050 -3.049 1.00 65.38 185 GLN A N 1
ATOM 1453 C CA . GLN A 1 185 ? 12.908 -6.708 -3.620 1.00 65.38 185 GLN A CA 1
ATOM 1454 C C . GLN A 1 185 ? 11.662 -5.973 -3.114 1.00 65.38 185 GLN A C 1
ATOM 1456 O O . GLN A 1 185 ? 10.579 -6.553 -3.065 1.00 65.38 185 GLN A O 1
ATOM 1461 N N . GLY A 1 186 ? 11.818 -4.724 -2.681 1.00 66.06 186 GLY A N 1
ATOM 1462 C CA . GLY A 1 186 ? 10.732 -3.957 -2.072 1.00 66.06 186 GLY A CA 1
ATOM 1463 C C . GLY A 1 186 ? 10.454 -4.289 -0.595 1.00 66.06 186 GLY A C 1
ATOM 1464 O O . GLY A 1 186 ? 10.803 -5.340 -0.033 1.00 66.06 186 GLY A O 1
ATOM 1465 N N . TYR A 1 187 ? 9.791 -3.344 0.052 1.00 80.25 187 TYR A N 1
ATOM 1466 C CA . TYR A 1 187 ? 9.470 -3.272 1.473 1.00 80.25 187 TYR A CA 1
ATOM 1467 C C . TYR A 1 187 ? 8.059 -3.767 1.790 1.00 80.25 187 TYR A C 1
ATOM 1469 O O . TYR A 1 187 ? 7.801 -4.190 2.925 1.00 80.25 187 TYR A O 1
ATOM 1477 N N . LEU A 1 188 ? 7.174 -3.820 0.797 1.00 89.19 188 LEU A N 1
ATOM 1478 C CA . LEU A 1 188 ? 5.826 -4.354 0.931 1.00 89.19 188 LEU A CA 1
ATOM 1479 C C . LEU A 1 188 ? 5.791 -5.850 0.556 1.00 89.19 188 LEU A C 1
ATOM 1481 O O . LEU A 1 188 ? 6.241 -6.242 -0.521 1.00 89.19 188 LEU A O 1
ATOM 1485 N N . PRO A 1 189 ? 5.310 -6.744 1.439 1.00 91.88 189 PRO A N 1
ATOM 1486 C CA . PRO A 1 189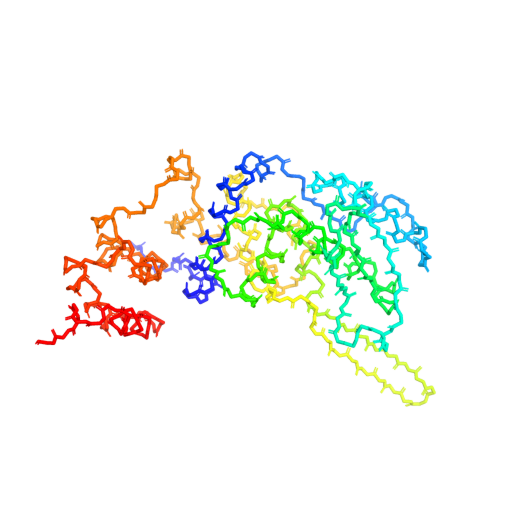 ? 5.234 -8.166 1.123 1.00 91.88 189 PRO A CA 1
ATOM 1487 C C . PRO A 1 189 ? 4.115 -8.448 0.108 1.00 91.88 189 PRO A C 1
ATOM 1489 O O . PRO A 1 189 ? 3.092 -7.765 0.087 1.00 91.88 189 PRO A O 1
ATOM 1492 N N . ALA A 1 190 ? 4.258 -9.526 -0.670 1.00 93.25 190 ALA A N 1
ATOM 1493 C CA . ALA A 1 190 ? 3.317 -9.898 -1.735 1.00 93.25 190 ALA A CA 1
ATOM 1494 C C . ALA A 1 190 ? 1.856 -10.010 -1.261 1.00 93.25 190 ALA A C 1
ATOM 1496 O O . ALA A 1 190 ? 0.943 -9.593 -1.969 1.00 93.25 190 ALA A O 1
ATOM 1497 N N . ARG A 1 191 ? 1.627 -10.499 -0.033 1.00 95.62 191 ARG A N 1
ATOM 1498 C CA . ARG A 1 191 ? 0.285 -10.544 0.576 1.00 95.62 191 ARG A CA 1
ATOM 1499 C C . ARG A 1 191 ? -0.344 -9.154 0.729 1.00 95.62 191 ARG A C 1
ATOM 1501 O O . ARG A 1 191 ? -1.524 -8.988 0.444 1.00 95.62 191 ARG A O 1
ATOM 1508 N N . VAL A 1 192 ? 0.438 -8.150 1.133 1.00 97.38 192 VAL A N 1
ATOM 1509 C CA . VAL A 1 192 ? -0.063 -6.784 1.321 1.00 97.38 192 VAL A CA 1
ATOM 1510 C C . VAL A 1 192 ? -0.294 -6.119 -0.034 1.00 97.38 192 VAL A C 1
ATOM 1512 O O . VAL A 1 192 ? -1.331 -5.489 -0.208 1.00 97.38 192 VAL A O 1
ATOM 1515 N N . PHE A 1 193 ? 0.567 -6.358 -1.031 1.00 97.50 193 PHE A N 1
ATOM 1516 C CA . PHE A 1 193 ? 0.270 -5.982 -2.421 1.00 97.50 193 PHE A CA 1
ATOM 1517 C C . PHE A 1 193 ? -1.047 -6.593 -2.917 1.00 97.50 193 PHE A C 1
ATOM 1519 O O . PHE A 1 193 ? -1.875 -5.886 -3.489 1.00 97.50 193 PHE A O 1
ATOM 1526 N N . GLY A 1 194 ? -1.267 -7.888 -2.667 1.00 97.62 194 GLY A N 1
ATOM 1527 C CA . GLY A 1 194 ? -2.512 -8.571 -3.019 1.00 97.62 194 GLY A CA 1
ATOM 1528 C C . GLY A 1 194 ? -3.736 -7.878 -2.420 1.00 97.62 194 GLY A C 1
ATOM 1529 O O . GLY A 1 194 ? -4.699 -7.599 -3.133 1.00 97.62 194 GLY A O 1
ATOM 1530 N N . TYR A 1 195 ? -3.682 -7.525 -1.134 1.00 98.56 195 TYR A N 1
ATOM 1531 C CA . TYR A 1 195 ? -4.775 -6.810 -0.479 1.00 98.56 195 TYR A CA 1
ATOM 1532 C C . TYR A 1 195 ? -4.940 -5.358 -0.956 1.00 98.56 195 TYR A C 1
ATOM 1534 O O . TYR A 1 195 ? -6.063 -4.917 -1.186 1.00 98.56 195 TYR A O 1
ATOM 1542 N N . ALA A 1 196 ? -3.847 -4.624 -1.177 1.00 98.56 196 ALA A N 1
ATOM 1543 C CA . ALA A 1 196 ? -3.892 -3.269 -1.730 1.00 98.56 196 ALA A CA 1
ATOM 1544 C C . ALA A 1 196 ? -4.560 -3.244 -3.115 1.00 98.56 196 ALA A C 1
ATOM 1546 O O . ALA A 1 196 ? -5.394 -2.385 -3.397 1.00 98.56 196 ALA A O 1
ATOM 1547 N N . LEU A 1 197 ? -4.264 -4.237 -3.955 1.00 98.50 197 LEU A N 1
ATOM 1548 C CA . LEU A 1 197 ? -4.911 -4.418 -5.252 1.00 98.50 197 LEU A CA 1
ATOM 1549 C C . LEU A 1 197 ? -6.386 -4.838 -5.122 1.00 98.50 197 LEU A C 1
ATOM 1551 O O . LEU A 1 197 ? -7.199 -4.485 -5.975 1.00 98.50 197 LEU A O 1
ATOM 1555 N N . ALA A 1 198 ? -6.760 -5.544 -4.051 1.00 98.44 198 ALA A N 1
ATOM 1556 C CA . ALA A 1 198 ? -8.161 -5.845 -3.758 1.00 98.44 198 ALA A CA 1
ATOM 1557 C C . ALA A 1 198 ? -8.935 -4.579 -3.371 1.00 98.44 198 ALA A C 1
ATOM 1559 O O . ALA A 1 198 ? -10.044 -4.383 -3.860 1.00 98.44 198 ALA A O 1
ATOM 1560 N N . LEU A 1 199 ? -8.338 -3.698 -2.561 1.00 98.62 199 LEU A N 1
ATOM 1561 C CA . LEU A 1 199 ? -8.889 -2.375 -2.256 1.00 98.62 199 LEU A CA 1
ATOM 1562 C C . LEU A 1 199 ? -9.025 -1.527 -3.525 1.00 98.62 199 LEU A C 1
ATOM 1564 O O . LEU A 1 199 ? -10.080 -0.946 -3.754 1.00 98.62 199 LEU A O 1
ATOM 1568 N N . PHE A 1 200 ? -7.997 -1.508 -4.379 1.00 98.50 200 PHE A N 1
ATOM 1569 C CA . PHE A 1 200 ? -8.032 -0.824 -5.676 1.00 98.50 200 PHE A CA 1
ATOM 1570 C C . PHE A 1 200 ? -9.233 -1.277 -6.523 1.00 98.50 200 PHE A C 1
ATOM 1572 O O . PHE A 1 200 ? -10.042 -0.450 -6.943 1.00 98.50 200 PHE A O 1
ATOM 1579 N N . ALA A 1 201 ? -9.402 -2.589 -6.710 1.00 98.19 201 ALA A N 1
ATOM 1580 C CA . ALA A 1 201 ? -10.525 -3.162 -7.454 1.00 98.19 201 ALA A CA 1
ATOM 1581 C C . ALA A 1 201 ? -11.882 -2.873 -6.779 1.00 98.19 201 ALA A C 1
ATOM 1583 O O . ALA A 1 201 ? -12.849 -2.495 -7.442 1.00 98.19 201 ALA A O 1
ATOM 1584 N N . PHE A 1 202 ? -11.951 -2.999 -5.451 1.00 98.06 202 PHE A N 1
ATOM 1585 C CA . PHE A 1 202 ? -13.158 -2.749 -4.663 1.00 98.06 202 PHE A CA 1
ATOM 1586 C C . PHE A 1 202 ? -13.655 -1.306 -4.807 1.00 98.06 202 PHE A C 1
ATOM 1588 O O . PHE A 1 202 ? -14.836 -1.094 -5.080 1.00 98.06 202 PHE A O 1
ATOM 1595 N N . MET A 1 203 ? -12.754 -0.323 -4.719 1.00 97.75 203 MET A N 1
ATOM 1596 C CA . MET A 1 203 ? -13.087 1.094 -4.901 1.00 97.75 203 MET A CA 1
ATOM 1597 C C . MET A 1 203 ? -13.625 1.415 -6.291 1.00 97.75 203 MET A C 1
ATOM 1599 O O . MET A 1 203 ? -14.443 2.316 -6.451 1.00 97.75 203 MET A O 1
ATOM 1603 N N . ARG A 1 204 ? -13.195 0.647 -7.292 1.00 96.44 204 ARG A N 1
ATOM 1604 C CA . ARG A 1 204 ? -13.629 0.762 -8.689 1.00 96.44 204 ARG A CA 1
ATOM 1605 C C . ARG A 1 204 ? -14.912 -0.024 -8.981 1.00 96.44 204 ARG A C 1
ATOM 1607 O O . ARG A 1 204 ? -15.360 -0.067 -10.123 1.00 96.44 204 ARG A O 1
ATOM 1614 N N . GLY A 1 205 ? -15.505 -0.661 -7.968 1.00 95.56 205 GLY A N 1
ATOM 1615 C CA . GLY A 1 205 ? -16.701 -1.489 -8.118 1.00 95.56 205 GLY A CA 1
ATOM 1616 C C . GLY A 1 205 ? -16.462 -2.784 -8.902 1.00 95.56 205 GLY A C 1
ATOM 1617 O O . GLY A 1 205 ? -17.420 -3.423 -9.346 1.00 95.56 205 GLY A O 1
ATOM 1618 N N . GLU A 1 206 ? -15.205 -3.197 -9.077 1.00 94.81 206 GLU A N 1
ATOM 1619 C CA . GLU A 1 206 ? -14.848 -4.410 -9.806 1.00 94.81 206 GLU A CA 1
ATOM 1620 C C . GLU A 1 206 ? -15.254 -5.644 -8.981 1.00 94.81 206 GLU A C 1
ATOM 1622 O O . GLU A 1 206 ? -14.821 -5.843 -7.844 1.00 94.81 206 GLU A O 1
ATOM 1627 N N . ARG A 1 207 ? -16.117 -6.502 -9.544 1.00 86.12 207 ARG A N 1
ATOM 1628 C CA . ARG A 1 207 ? -16.528 -7.779 -8.912 1.00 86.12 207 ARG A CA 1
ATOM 1629 C C . ARG A 1 207 ? -15.528 -8.914 -9.142 1.00 86.12 207 ARG A C 1
ATOM 1631 O O . ARG A 1 207 ? -15.598 -9.954 -8.493 1.00 86.12 207 ARG A O 1
ATOM 1638 N N . GLY A 1 208 ? -14.625 -8.698 -10.083 1.00 81.88 208 GLY A N 1
ATOM 1639 C CA . GLY A 1 208 ? -13.515 -9.545 -10.473 1.00 81.88 208 GLY A CA 1
ATOM 1640 C C . GLY A 1 208 ? -12.584 -8.714 -11.349 1.00 81.88 208 GLY A C 1
ATOM 1641 O O . GLY A 1 208 ? -12.964 -7.634 -11.794 1.00 81.88 208 GLY A O 1
ATOM 1642 N N . ALA A 1 209 ? -11.378 -9.219 -11.576 1.00 87.88 209 ALA A N 1
ATOM 1643 C CA . ALA A 1 209 ? -10.346 -8.521 -12.323 1.00 87.88 209 ALA A CA 1
ATOM 1644 C C . ALA A 1 209 ? -9.696 -9.482 -13.316 1.00 87.88 209 ALA A C 1
ATOM 1646 O O . ALA A 1 209 ? -9.033 -10.436 -12.902 1.00 87.88 209 ALA A O 1
ATOM 1647 N N . ASP A 1 210 ? -9.856 -9.222 -14.612 1.00 89.62 210 ASP A N 1
ATOM 1648 C CA . ASP A 1 210 ? -9.267 -10.059 -15.667 1.00 89.62 210 ASP A CA 1
ATOM 1649 C C . ASP A 1 210 ? -7.733 -10.075 -15.570 1.00 89.62 210 ASP A C 1
ATOM 1651 O O . ASP A 1 210 ? -7.083 -11.104 -15.757 1.00 89.62 210 ASP A O 1
ATOM 1655 N N . TRP A 1 211 ? -7.151 -8.950 -15.147 1.00 94.00 211 TRP A N 1
ATOM 1656 C CA . TRP A 1 211 ? -5.719 -8.800 -14.902 1.00 94.00 211 TRP A CA 1
ATOM 1657 C C . TRP A 1 211 ? -5.208 -9.594 -13.693 1.00 94.00 211 TRP A C 1
ATOM 1659 O O . TRP A 1 211 ? -4.004 -9.823 -13.587 1.00 94.00 211 TRP A O 1
ATOM 1669 N N . ALA A 1 212 ? -6.073 -10.065 -12.786 1.00 94.38 212 ALA A N 1
ATOM 1670 C CA . ALA A 1 212 ? -5.631 -10.790 -11.592 1.00 94.38 212 ALA A CA 1
ATOM 1671 C C . ALA A 1 212 ? -4.911 -12.102 -11.934 1.00 94.38 212 ALA A C 1
ATOM 1673 O O . ALA A 1 212 ? -4.113 -12.587 -11.134 1.00 94.38 212 ALA A O 1
ATOM 1674 N N . GLY A 1 213 ? -5.159 -12.667 -13.124 1.00 93.75 213 GLY A N 1
ATOM 1675 C CA . GLY A 1 213 ? -4.418 -13.812 -13.662 1.00 93.75 213 GLY A CA 1
ATOM 1676 C C . GLY A 1 213 ? -2.915 -13.558 -13.823 1.00 93.75 213 GLY A C 1
ATOM 1677 O O . GLY A 1 213 ? -2.139 -14.505 -13.749 1.00 93.75 213 GLY A O 1
ATOM 1678 N N . MET A 1 214 ? -2.510 -12.293 -13.970 1.00 93.56 214 MET A N 1
ATOM 1679 C CA . MET A 1 214 ? -1.117 -11.868 -14.155 1.00 93.56 214 MET A CA 1
ATOM 1680 C C . MET A 1 214 ? -0.353 -11.703 -12.837 1.00 93.56 214 MET A C 1
ATOM 1682 O O . MET A 1 214 ? 0.852 -11.458 -12.857 1.00 93.56 214 MET A O 1
ATOM 1686 N N . LEU A 1 215 ? -1.031 -11.811 -11.691 1.00 94.75 215 LEU A N 1
ATOM 1687 C CA . LEU A 1 215 ? -0.385 -11.771 -10.384 1.00 94.75 215 LEU A CA 1
ATOM 1688 C C . LEU A 1 215 ? 0.317 -13.091 -10.072 1.00 94.75 215 LEU A C 1
ATOM 1690 O O . LEU A 1 215 ? -0.223 -14.177 -10.296 1.00 94.75 215 LEU A O 1
ATOM 1694 N N . ARG A 1 216 ? 1.481 -12.986 -9.433 1.00 91.81 216 ARG A N 1
ATOM 1695 C CA . ARG A 1 216 ? 2.145 -14.108 -8.771 1.00 91.81 216 ARG A CA 1
ATOM 1696 C C . ARG A 1 216 ? 1.209 -14.725 -7.730 1.00 91.81 216 ARG A C 1
ATOM 1698 O O . ARG A 1 216 ? 0.436 -14.024 -7.079 1.00 91.81 216 ARG A O 1
ATOM 1705 N N . LEU A 1 217 ? 1.267 -16.049 -7.584 1.00 92.75 217 LEU A N 1
ATOM 1706 C CA . LEU A 1 217 ? 0.254 -16.826 -6.856 1.00 92.75 217 LEU A CA 1
ATOM 1707 C C . LEU A 1 217 ? 0.034 -16.385 -5.399 1.00 92.75 217 LEU A C 1
ATOM 1709 O O . LEU A 1 217 ? -1.097 -16.426 -4.911 1.00 92.75 217 LEU A O 1
ATOM 1713 N N . ASP A 1 218 ? 1.085 -15.954 -4.705 1.00 91.69 218 ASP A N 1
ATOM 1714 C CA . ASP A 1 218 ? 1.002 -15.521 -3.308 1.00 91.69 218 ASP A CA 1
ATOM 1715 C C . ASP A 1 218 ? 0.286 -14.171 -3.145 1.00 91.69 218 ASP A C 1
ATOM 1717 O O . ASP A 1 218 ? -0.542 -14.030 -2.245 1.00 91.69 218 ASP A O 1
ATOM 1721 N N . ALA A 1 219 ? 0.507 -13.215 -4.051 1.00 95.56 219 ALA A N 1
ATOM 1722 C CA . ALA A 1 219 ? -0.287 -11.988 -4.127 1.00 95.56 219 ALA A CA 1
ATOM 1723 C C . ALA A 1 219 ? -1.710 -12.256 -4.650 1.00 95.56 219 ALA A C 1
ATOM 1725 O O . ALA A 1 219 ? -2.684 -11.730 -4.111 1.00 95.56 219 ALA A O 1
ATOM 1726 N N . GLN A 1 220 ? -1.847 -13.111 -5.670 1.00 96.56 220 GLN A N 1
ATOM 1727 C CA . GLN A 1 220 ? -3.127 -13.436 -6.309 1.00 96.56 220 GLN A CA 1
ATOM 1728 C C . GLN A 1 220 ? -4.129 -14.049 -5.326 1.00 96.56 220 GLN A C 1
ATOM 1730 O O . GLN A 1 220 ? -5.317 -13.723 -5.366 1.00 96.56 220 GLN A O 1
ATOM 1735 N N . THR A 1 221 ? -3.664 -14.945 -4.453 1.00 95.81 221 THR A N 1
ATOM 1736 C CA . THR A 1 221 ? -4.521 -15.605 -3.458 1.00 95.81 221 THR A CA 1
ATOM 1737 C C . THR A 1 221 ? -5.127 -14.572 -2.512 1.00 95.81 221 THR A C 1
ATOM 1739 O O . THR A 1 221 ? -6.348 -14.497 -2.375 1.00 95.81 221 THR A O 1
ATOM 1742 N N . VAL A 1 222 ? -4.286 -13.701 -1.949 1.00 97.00 222 VAL A N 1
ATOM 1743 C CA . VAL A 1 222 ? -4.722 -12.663 -1.006 1.00 97.00 222 VAL A CA 1
ATOM 1744 C C . VAL A 1 222 ? -5.585 -11.604 -1.691 1.00 97.00 222 VAL A C 1
ATOM 1746 O O . VAL A 1 222 ? -6.560 -11.148 -1.101 1.00 97.00 222 VAL A O 1
ATOM 1749 N N . PHE A 1 223 ? -5.301 -11.272 -2.953 1.00 98.00 223 PHE A N 1
ATOM 1750 C CA . PHE A 1 223 ? -6.167 -10.417 -3.766 1.00 98.00 223 PHE A CA 1
ATOM 1751 C C . PHE A 1 223 ? -7.594 -10.974 -3.866 1.00 98.00 223 PHE A C 1
ATOM 1753 O O . PHE A 1 223 ? -8.563 -10.271 -3.573 1.00 98.00 223 PHE A O 1
ATOM 1760 N N . ARG A 1 224 ? -7.743 -12.249 -4.248 1.00 96.62 224 ARG A N 1
ATOM 1761 C CA . ARG A 1 224 ? -9.064 -12.879 -4.423 1.00 96.62 224 ARG A CA 1
ATOM 1762 C C . ARG A 1 224 ? -9.827 -12.970 -3.106 1.00 96.62 224 ARG A C 1
ATOM 1764 O O . ARG A 1 224 ? -11.018 -12.653 -3.068 1.00 96.62 224 ARG A O 1
ATOM 1771 N N . ASP A 1 225 ? -9.146 -13.383 -2.041 1.00 96.38 225 ASP A N 1
ATOM 1772 C CA . ASP A 1 225 ? -9.747 -13.488 -0.713 1.00 96.38 225 ASP A CA 1
ATOM 1773 C C . ASP A 1 225 ? -10.133 -12.112 -0.166 1.00 96.38 225 ASP A C 1
ATOM 1775 O O . ASP A 1 225 ? -11.239 -11.949 0.352 1.00 96.38 225 ASP A O 1
ATOM 1779 N N . GLY A 1 226 ? -9.276 -11.108 -0.360 1.00 97.50 226 GLY A N 1
ATOM 1780 C CA . GLY A 1 226 ? -9.530 -9.731 0.045 1.00 97.50 226 GLY A CA 1
ATOM 1781 C C . GLY A 1 226 ? -10.696 -9.098 -0.699 1.00 97.50 226 GLY A C 1
ATOM 1782 O O . GLY A 1 226 ? -11.586 -8.540 -0.064 1.00 97.50 226 GLY A O 1
ATOM 1783 N N . LEU A 1 227 ? -10.772 -9.250 -2.021 1.00 97.50 227 LEU A N 1
ATOM 1784 C CA . LEU A 1 227 ? -11.871 -8.680 -2.803 1.00 97.50 227 LEU A CA 1
ATOM 1785 C C . LEU A 1 227 ? -13.212 -9.318 -2.415 1.00 97.50 227 LEU A C 1
ATOM 1787 O O . LEU A 1 227 ? -14.221 -8.633 -2.245 1.00 97.50 227 LEU A O 1
ATOM 1791 N N . LYS A 1 228 ? -13.217 -10.639 -2.199 1.00 96.31 228 LYS A N 1
ATOM 1792 C CA . LYS A 1 228 ? -14.385 -11.366 -1.689 1.00 96.31 228 LYS A CA 1
ATOM 1793 C C . LYS A 1 228 ? -14.763 -10.929 -0.273 1.00 96.31 228 LYS A C 1
ATOM 1795 O O . LYS A 1 228 ? -15.956 -10.863 0.022 1.00 96.31 228 LYS A O 1
ATOM 1800 N N . TYR A 1 229 ? -13.779 -10.695 0.595 1.00 97.12 229 TYR A N 1
ATOM 1801 C CA . TYR A 1 229 ? -13.986 -10.178 1.944 1.00 97.12 229 TYR A CA 1
ATOM 1802 C C . TYR A 1 229 ? -14.682 -8.820 1.897 1.00 97.12 229 TYR A C 1
ATOM 1804 O O . TYR A 1 229 ? -15.808 -8.711 2.380 1.00 97.12 229 TYR A O 1
ATOM 1812 N N . LEU A 1 230 ? -14.073 -7.851 1.209 1.00 97.25 230 LEU A N 1
ATOM 1813 C CA . LEU A 1 230 ? -14.555 -6.476 1.075 1.00 97.25 230 LEU A CA 1
ATOM 1814 C C . LEU A 1 230 ? -15.996 -6.417 0.553 1.00 97.25 230 LEU A C 1
ATOM 1816 O O . LEU A 1 230 ? -16.852 -5.809 1.188 1.00 97.25 230 LEU A O 1
ATOM 1820 N N . HIS A 1 231 ? -16.306 -7.133 -0.534 1.00 96.00 231 HIS A N 1
ATOM 1821 C CA . HIS A 1 231 ? -17.664 -7.153 -1.102 1.00 96.00 231 HIS A CA 1
ATOM 1822 C C . HIS A 1 231 ? -18.714 -7.808 -0.200 1.00 96.00 231 HIS A C 1
ATOM 1824 O O . HIS A 1 231 ? -19.898 -7.494 -0.310 1.00 96.00 231 HIS A O 1
ATOM 1830 N N . LYS A 1 232 ? -18.323 -8.759 0.657 1.00 94.94 232 LYS A N 1
ATOM 1831 C CA . LYS A 1 232 ? -19.269 -9.460 1.537 1.00 94.94 232 LYS A CA 1
ATOM 1832 C C . LYS A 1 232 ? -19.499 -8.750 2.862 1.00 94.94 232 LYS A C 1
ATOM 1834 O O . LYS A 1 232 ? -20.595 -8.873 3.402 1.00 94.94 232 LYS A O 1
ATOM 1839 N N . THR A 1 233 ? -18.471 -8.117 3.419 1.00 95.25 233 THR A N 1
ATOM 1840 C CA . THR A 1 233 ? -18.521 -7.551 4.772 1.00 95.25 233 THR A CA 1
ATOM 1841 C C . THR A 1 233 ? -18.645 -6.034 4.768 1.00 95.25 233 THR A C 1
ATOM 1843 O O . THR A 1 233 ? -19.193 -5.489 5.721 1.00 95.25 233 THR A O 1
ATOM 1846 N N . GLY A 1 234 ? -18.137 -5.353 3.734 1.00 94.75 234 GLY A N 1
ATOM 1847 C CA . GLY A 1 234 ? -17.964 -3.899 3.739 1.00 94.75 234 GLY A CA 1
ATOM 1848 C C . GLY A 1 234 ? -16.956 -3.405 4.786 1.00 94.75 234 GLY A C 1
ATOM 1849 O O . GLY A 1 234 ? -16.851 -2.204 5.013 1.00 94.75 234 GLY A O 1
ATOM 1850 N N . ASP A 1 235 ? -16.217 -4.306 5.443 1.00 95.38 235 ASP A N 1
ATOM 1851 C CA . ASP A 1 235 ? -15.291 -3.953 6.520 1.00 95.38 235 ASP A CA 1
ATOM 1852 C C . ASP A 1 235 ? -13.981 -3.392 5.956 1.00 95.38 235 ASP A C 1
ATOM 1854 O O . ASP A 1 235 ? -13.011 -4.122 5.739 1.00 95.38 235 ASP A O 1
ATOM 1858 N N . SER A 1 236 ? -13.968 -2.083 5.718 1.00 96.38 236 SER A N 1
ATOM 1859 C CA . SER A 1 236 ? -12.797 -1.331 5.276 1.00 96.38 236 SER A CA 1
ATOM 1860 C C . SER A 1 236 ? -12.856 0.113 5.765 1.00 96.38 236 SER A C 1
ATOM 1862 O O . SER A 1 236 ? -13.902 0.760 5.685 1.00 96.38 236 SER A O 1
ATOM 1864 N N . LEU A 1 237 ? -11.720 0.646 6.214 1.00 95.00 237 LEU A N 1
ATOM 1865 C CA . LEU A 1 237 ? -11.523 2.082 6.422 1.00 95.00 237 LEU A CA 1
ATOM 1866 C C . LEU A 1 237 ? -11.519 2.831 5.078 1.00 95.00 237 LEU A C 1
ATOM 1868 O O . LEU A 1 237 ? -11.979 3.969 5.007 1.00 95.00 237 LEU A O 1
ATOM 1872 N N . PHE A 1 238 ? -11.046 2.178 4.010 1.00 96.38 238 PHE A N 1
ATOM 1873 C CA . PHE A 1 238 ? -11.016 2.692 2.641 1.00 96.38 238 PHE A CA 1
ATOM 1874 C C . PHE A 1 238 ? -12.187 2.105 1.843 1.00 96.38 238 PHE A C 1
ATOM 1876 O O . PHE A 1 238 ? -12.065 1.049 1.215 1.00 96.38 238 PHE A O 1
ATOM 1883 N N . HIS A 1 239 ? -13.357 2.739 1.956 1.00 96.06 239 HIS A N 1
ATOM 1884 C CA . HIS A 1 239 ? -14.627 2.210 1.452 1.00 96.06 239 HIS A CA 1
ATOM 1885 C C . HIS A 1 239 ? -15.345 3.217 0.528 1.00 96.06 239 HIS A C 1
ATOM 1887 O O . HIS A 1 239 ? -15.401 4.402 0.872 1.00 96.06 239 HIS A O 1
ATOM 1893 N N . PRO A 1 240 ? -15.964 2.784 -0.595 1.00 94.25 240 PRO A N 1
ATOM 1894 C CA . PRO A 1 240 ? -16.607 3.683 -1.565 1.00 94.25 240 PRO A CA 1
ATOM 1895 C C . PRO A 1 240 ? -17.641 4.636 -0.948 1.00 94.25 240 PRO A C 1
ATOM 1897 O O . PRO A 1 240 ? -17.641 5.833 -1.216 1.00 94.25 240 PRO A O 1
ATOM 1900 N N . ASP A 1 241 ? -18.491 4.124 -0.056 1.00 92.31 241 ASP A N 1
ATOM 1901 C CA . ASP A 1 241 ? -19.578 4.914 0.544 1.00 92.31 241 ASP A CA 1
ATOM 1902 C C . ASP A 1 241 ? -19.117 5.939 1.597 1.00 92.31 241 ASP A C 1
ATOM 1904 O O . ASP A 1 241 ? -19.878 6.832 1.990 1.00 92.31 241 ASP A O 1
ATOM 1908 N N . THR A 1 242 ? -17.894 5.803 2.119 1.00 89.19 242 THR A N 1
ATOM 1909 C CA . THR A 1 242 ? -17.392 6.652 3.210 1.00 89.19 242 THR A CA 1
ATOM 1910 C C . THR A 1 242 ? -16.255 7.563 2.776 1.00 89.19 242 THR A C 1
ATOM 1912 O O . THR A 1 242 ? -16.166 8.662 3.318 1.00 89.19 242 THR A O 1
ATOM 1915 N N . ILE A 1 243 ? -15.460 7.179 1.772 1.00 88.81 243 ILE A N 1
ATOM 1916 C CA . ILE A 1 243 ? -14.250 7.906 1.358 1.00 88.81 243 ILE A CA 1
ATOM 1917 C C . ILE A 1 243 ? -14.523 9.340 0.881 1.00 88.81 243 ILE A C 1
ATOM 1919 O O . ILE A 1 243 ? -13.679 10.217 1.010 1.00 88.81 243 ILE A O 1
ATOM 1923 N N . HIS A 1 244 ? -15.714 9.606 0.337 1.00 83.38 244 HIS A N 1
ATOM 1924 C CA . HIS A 1 244 ? -16.080 10.933 -0.168 1.00 83.38 244 HIS A CA 1
ATOM 1925 C C . HIS A 1 244 ? -16.497 11.905 0.944 1.00 83.38 244 HIS A C 1
ATOM 1927 O O . HIS A 1 244 ? -16.644 13.109 0.708 1.00 83.38 244 HIS A O 1
ATOM 1933 N N . LYS A 1 245 ? -16.733 11.406 2.162 1.00 79.69 245 LYS A N 1
ATOM 1934 C CA . LYS A 1 245 ? -17.001 12.262 3.318 1.00 79.69 245 LYS A CA 1
ATOM 1935 C C . LYS A 1 245 ? -15.676 12.949 3.650 1.00 79.69 245 LYS A C 1
ATOM 1937 O O . LYS A 1 245 ? -14.699 12.257 3.888 1.00 79.69 245 LYS A O 1
ATOM 1942 N N . LYS A 1 246 ? -15.651 14.293 3.601 1.00 58.09 246 LYS A N 1
ATOM 1943 C CA . LYS A 1 246 ? -14.448 15.138 3.785 1.00 58.09 246 LYS A CA 1
ATOM 1944 C C . LYS A 1 246 ? -13.438 14.523 4.765 1.00 58.09 246 LYS A C 1
ATOM 1946 O O . LYS A 1 246 ? -13.892 14.123 5.842 1.00 58.09 246 LYS A O 1
ATOM 1951 N N . PRO A 1 247 ? -12.121 14.586 4.483 1.00 57.56 247 PRO A N 1
ATOM 1952 C CA . PRO A 1 247 ? -11.112 14.138 5.427 1.00 57.56 247 PRO A CA 1
ATOM 1953 C C . PRO A 1 247 ? -11.302 14.898 6.730 1.00 57.56 247 PRO A C 1
ATOM 1955 O O . PRO A 1 247 ? -11.159 16.122 6.813 1.00 57.56 247 PRO A O 1
ATOM 1958 N N . ARG A 1 248 ? -11.738 14.166 7.745 1.00 64.88 248 ARG A N 1
ATOM 1959 C CA . ARG A 1 248 ? -11.811 14.653 9.107 1.00 64.88 248 ARG A CA 1
ATOM 1960 C C . ARG A 1 248 ? -10.963 13.714 9.917 1.00 64.88 248 ARG A C 1
ATOM 1962 O O . ARG A 1 248 ? -11.188 12.507 9.910 1.00 64.88 248 ARG A O 1
ATOM 1969 N N . CYS A 1 249 ? -10.012 14.303 10.6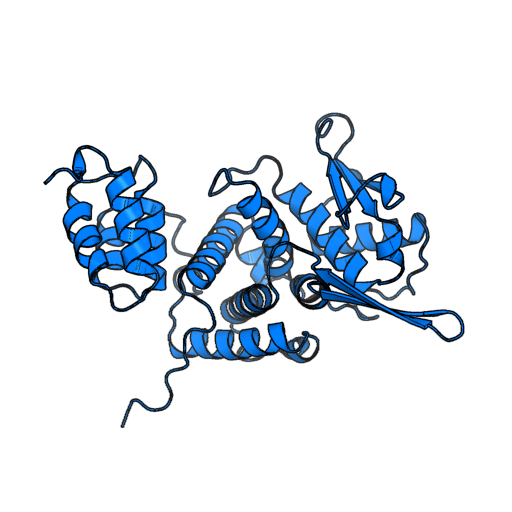27 1.00 74.88 249 CYS A N 1
ATOM 1970 C CA . CYS A 1 249 ? -9.473 13.654 11.799 1.00 74.88 249 CYS A CA 1
ATOM 1971 C C . CYS A 1 249 ? -10.666 13.145 12.626 1.00 74.88 249 CYS A C 1
ATOM 1973 O O . CYS A 1 249 ? -11.560 13.960 12.905 1.00 74.88 249 CYS A O 1
ATOM 1975 N N . PRO A 1 250 ? -10.755 11.837 12.932 1.00 84.38 250 PRO A N 1
ATOM 1976 C CA . PRO A 1 250 ? -11.917 11.296 13.615 1.00 84.38 250 PRO A CA 1
ATOM 1977 C C . PRO A 1 250 ? -12.153 12.050 14.922 1.00 84.38 250 PRO A C 1
ATOM 1979 O O . PRO A 1 250 ? -11.224 12.325 15.687 1.00 84.38 250 PRO A O 1
ATOM 1982 N N . SER A 1 251 ? -13.402 12.417 15.184 1.00 87.31 251 SER A N 1
ATOM 1983 C CA . SER A 1 251 ? -13.761 13.027 16.458 1.00 87.31 251 SER A CA 1
ATOM 1984 C C . SER A 1 251 ? -13.546 12.037 17.602 1.00 87.31 251 SER A C 1
ATOM 1986 O O . SER A 1 251 ? -13.621 10.821 17.426 1.00 87.31 251 SER A O 1
ATOM 1988 N N . THR A 1 252 ? -13.370 12.547 18.820 1.00 88.62 252 THR A N 1
ATOM 1989 C CA . THR A 1 252 ? -13.263 11.713 20.027 1.00 88.62 252 THR A CA 1
ATOM 1990 C C . THR A 1 252 ? -14.428 10.725 20.156 1.00 88.62 252 THR A C 1
ATOM 1992 O O . THR A 1 252 ? -14.230 9.591 20.578 1.00 88.62 252 THR A O 1
ATOM 1995 N N . GLY A 1 253 ? -15.644 11.131 19.766 1.00 90.19 253 GLY A N 1
ATOM 1996 C CA . GLY A 1 253 ? -16.818 10.254 19.773 1.00 90.19 253 GLY A CA 1
ATOM 1997 C C . GLY A 1 253 ? -16.741 9.131 18.735 1.00 90.19 253 GLY A C 1
ATOM 1998 O O . GLY A 1 253 ? -17.093 7.996 19.046 1.00 90.19 253 GLY A O 1
ATOM 1999 N N . GLU A 1 254 ? -16.235 9.420 17.534 1.00 90.75 254 GLU A N 1
ATOM 2000 C CA . GLU A 1 254 ? -15.995 8.403 16.501 1.00 90.75 254 GLU A CA 1
ATOM 2001 C C . GLU A 1 254 ? -14.908 7.418 16.931 1.00 90.75 254 GLU A C 1
ATOM 2003 O O . GLU A 1 254 ? -15.107 6.216 16.792 1.00 90.75 254 GLU A O 1
ATOM 2008 N N . LEU A 1 255 ? -13.814 7.894 17.535 1.00 92.19 255 LEU A N 1
ATOM 2009 C CA . LEU A 1 255 ? -12.758 7.026 18.069 1.00 92.19 255 LEU A CA 1
ATOM 2010 C C . LEU A 1 255 ? -13.290 6.093 19.166 1.00 92.19 255 LEU A C 1
ATOM 2012 O O . LEU A 1 255 ? -13.021 4.896 19.131 1.00 92.19 255 LEU A O 1
ATOM 2016 N N . ILE A 1 256 ? -14.100 6.602 20.102 1.00 94.19 256 ILE A N 1
ATOM 2017 C CA . ILE A 1 256 ? -14.755 5.770 21.129 1.00 94.19 256 ILE A CA 1
ATOM 2018 C C . ILE A 1 256 ? -15.690 4.740 20.483 1.00 94.19 256 ILE A C 1
ATOM 2020 O O . ILE A 1 256 ? -15.713 3.577 20.893 1.00 94.19 256 ILE A O 1
ATOM 2024 N N . HIS A 1 257 ? -16.454 5.142 19.464 1.00 94.31 257 HIS A N 1
ATOM 2025 C CA . HIS A 1 257 ? -17.319 4.222 18.733 1.00 94.31 257 HIS A CA 1
ATOM 2026 C C . HIS A 1 257 ? -16.510 3.125 18.027 1.00 94.31 257 HIS A C 1
ATOM 2028 O O . HIS A 1 257 ? -16.865 1.955 18.127 1.00 94.31 257 HIS A O 1
ATOM 2034 N N . TRP A 1 258 ? -15.397 3.471 17.378 1.00 95.06 258 TRP A N 1
ATOM 2035 C CA . TRP A 1 258 ? -14.516 2.500 16.726 1.00 95.06 258 TRP A CA 1
ATOM 2036 C C . TRP A 1 258 ? -13.899 1.524 17.724 1.00 95.06 258 TRP A C 1
ATOM 2038 O O . TRP A 1 258 ? -13.935 0.326 17.472 1.00 95.06 258 TRP A O 1
ATOM 2048 N N . LEU A 1 259 ? -13.409 2.005 18.870 1.00 96.19 259 LEU A N 1
ATOM 2049 C CA . LEU A 1 259 ? -12.859 1.152 19.930 1.00 96.19 259 LEU A CA 1
ATOM 2050 C C . LEU A 1 259 ? -13.900 0.167 20.480 1.00 96.19 259 LEU A C 1
ATOM 2052 O O . LEU A 1 259 ? -13.613 -1.011 20.662 1.00 96.19 259 LEU A O 1
ATOM 2056 N N . SER A 1 260 ? -15.127 0.633 20.712 1.00 94.88 260 SER A N 1
ATOM 2057 C CA . SER A 1 260 ? -16.163 -0.169 21.376 1.00 94.88 260 SER A CA 1
ATOM 2058 C C . SER A 1 260 ? -16.977 -1.063 20.437 1.00 94.88 260 SER A C 1
ATOM 2060 O O . SER A 1 260 ? -17.364 -2.160 20.827 1.00 94.88 260 SER A O 1
ATOM 2062 N N . GLN A 1 261 ? -17.274 -0.603 19.220 1.00 94.12 261 GLN A N 1
ATOM 2063 C CA . GLN A 1 261 ? -18.208 -1.254 18.288 1.00 94.12 261 GLN A CA 1
ATOM 2064 C C . GLN A 1 261 ? -17.588 -1.567 16.923 1.00 94.12 261 GLN A C 1
ATOM 2066 O O . GLN A 1 261 ? -18.202 -2.271 16.124 1.00 94.12 261 GLN A O 1
ATOM 2071 N N . GLY A 1 262 ? -16.395 -1.045 16.632 1.00 93.12 262 GLY A N 1
ATOM 2072 C CA . GLY A 1 262 ? -15.708 -1.300 15.372 1.00 93.12 262 GLY A CA 1
ATOM 2073 C C . GLY A 1 262 ? -15.213 -2.740 15.254 1.00 93.12 262 GLY A C 1
ATOM 2074 O O . GLY A 1 262 ? -15.072 -3.460 16.244 1.00 93.12 262 GLY A O 1
ATOM 2075 N N . THR A 1 263 ? -14.916 -3.151 14.023 1.00 95.62 263 THR A N 1
ATOM 2076 C CA . THR A 1 263 ? -14.146 -4.375 13.769 1.00 95.62 263 THR A CA 1
ATOM 2077 C C . THR A 1 263 ? -12.716 -4.208 14.301 1.00 95.62 263 THR A C 1
ATOM 2079 O O . THR A 1 263 ? -12.285 -3.072 14.544 1.00 95.62 263 THR A O 1
ATOM 2082 N N . PRO A 1 264 ? -11.930 -5.293 14.434 1.00 96.81 264 PRO A N 1
ATOM 2083 C CA . PRO A 1 264 ? -10.534 -5.183 14.856 1.00 96.81 264 PRO A CA 1
ATOM 2084 C C . PRO A 1 264 ? -9.729 -4.166 14.034 1.00 96.81 264 PRO A C 1
ATOM 2086 O O . PRO A 1 264 ? -8.924 -3.421 14.584 1.00 96.81 264 PRO A O 1
ATOM 2089 N N . THR A 1 265 ? -10.010 -4.030 12.732 1.00 95.94 265 THR A N 1
ATOM 2090 C CA . THR A 1 265 ? -9.359 -3.021 11.877 1.00 95.94 265 THR A CA 1
ATOM 2091 C C . THR A 1 265 ? -9.642 -1.588 12.348 1.00 95.94 265 THR A C 1
ATOM 2093 O O . THR A 1 265 ? -8.724 -0.774 12.462 1.00 95.94 265 THR A O 1
ATOM 2096 N N . PHE A 1 266 ? -10.903 -1.270 12.652 1.00 96.25 266 PHE A N 1
ATOM 2097 C CA . PHE A 1 266 ? -11.300 0.059 13.128 1.00 96.25 266 PHE A CA 1
ATOM 2098 C C . PHE A 1 266 ? -10.749 0.349 14.530 1.00 96.25 266 PHE A C 1
ATOM 2100 O O . PHE A 1 266 ? -10.281 1.461 14.780 1.00 96.25 266 PHE A O 1
ATOM 2107 N N . ARG A 1 267 ? -10.735 -0.651 15.424 1.00 97.19 267 ARG A N 1
ATOM 2108 C CA . ARG A 1 267 ? -10.105 -0.534 16.752 1.00 97.19 267 ARG A CA 1
ATOM 2109 C C . ARG A 1 267 ? -8.611 -0.251 16.633 1.00 97.19 267 ARG A C 1
ATOM 2111 O O . ARG A 1 267 ? -8.119 0.688 17.252 1.00 97.19 267 ARG A O 1
ATOM 2118 N N . MET A 1 268 ? -7.911 -1.003 15.782 1.00 96.81 268 MET A N 1
ATOM 2119 C CA . MET A 1 268 ? -6.486 -0.821 15.502 1.00 96.81 268 MET A CA 1
ATOM 2120 C C . MET A 1 268 ? -6.179 0.605 15.023 1.00 96.81 268 MET A C 1
ATOM 2122 O O . MET A 1 268 ? -5.298 1.271 15.571 1.00 96.81 268 MET A O 1
ATOM 2126 N N . ALA A 1 269 ? -6.942 1.107 14.049 1.00 93.75 269 ALA A N 1
ATOM 2127 C CA . ALA A 1 269 ? -6.784 2.472 13.555 1.00 93.75 269 ALA A CA 1
ATOM 2128 C C . ALA A 1 269 ? -7.085 3.526 14.634 1.00 93.75 269 ALA A C 1
ATOM 2130 O O . ALA A 1 269 ? -6.332 4.491 14.768 1.00 93.75 269 ALA A O 1
ATOM 2131 N N . ALA A 1 270 ? -8.132 3.334 15.444 1.00 93.88 270 ALA A N 1
ATOM 2132 C CA . ALA A 1 270 ? -8.456 4.248 16.538 1.00 93.88 270 ALA A CA 1
ATOM 2133 C C . ALA A 1 270 ? -7.333 4.318 17.586 1.00 93.88 270 ALA A C 1
ATOM 2135 O O . ALA A 1 270 ? -6.923 5.413 17.972 1.00 93.88 270 ALA A O 1
ATOM 2136 N N . LEU A 1 271 ? -6.789 3.167 17.996 1.00 94.50 271 LEU A N 1
ATOM 2137 C CA . LEU A 1 271 ? -5.658 3.088 18.927 1.00 94.50 271 LEU A CA 1
ATOM 2138 C C . LEU A 1 271 ? -4.444 3.859 18.406 1.00 94.50 271 LEU A C 1
ATOM 2140 O O . LEU A 1 271 ? -3.813 4.615 19.140 1.00 94.50 271 LEU A O 1
ATOM 2144 N N . TRP A 1 272 ? -4.145 3.727 17.116 1.00 91.69 272 TRP A N 1
ATOM 2145 C CA . TRP A 1 272 ? -3.054 4.466 16.496 1.00 91.69 272 TRP A CA 1
ATOM 2146 C C . TRP A 1 272 ? -3.264 5.978 16.485 1.00 91.69 272 TRP A C 1
ATOM 2148 O O . TRP A 1 272 ? -2.312 6.695 16.795 1.00 91.69 272 TRP A O 1
ATOM 2158 N N . GLN A 1 273 ? -4.477 6.446 16.174 1.00 89.25 273 GLN A N 1
ATOM 2159 C CA . GLN A 1 273 ? -4.802 7.876 16.170 1.00 89.25 273 GLN A CA 1
ATOM 2160 C C . GLN A 1 273 ? -4.730 8.491 17.570 1.00 89.25 273 GLN A C 1
ATOM 2162 O O . GLN A 1 273 ? -4.248 9.607 17.733 1.00 89.25 273 GLN A O 1
ATOM 2167 N N . LEU A 1 274 ? -5.122 7.748 18.607 1.00 90.06 274 LEU A N 1
ATOM 2168 C CA . LEU A 1 274 ? -5.061 8.213 19.997 1.00 90.06 274 LEU A CA 1
ATOM 2169 C C . LEU A 1 274 ? -3.640 8.439 20.532 1.00 90.06 274 LEU A C 1
ATOM 2171 O O . LEU A 1 274 ? -3.476 9.054 21.588 1.00 90.06 274 LEU A O 1
ATOM 2175 N N . ARG A 1 275 ? -2.607 7.964 19.827 1.00 86.62 275 ARG A N 1
ATOM 2176 C CA . ARG A 1 275 ? -1.210 8.251 20.189 1.00 86.62 275 ARG A CA 1
ATOM 2177 C C . ARG A 1 275 ? -0.785 9.662 19.792 1.00 86.62 275 ARG A C 1
ATOM 2179 O O . ARG A 1 275 ? 0.152 10.194 20.396 1.00 86.62 275 ARG A O 1
ATOM 2186 N N . ALA A 1 276 ? -1.474 10.270 18.827 1.00 80.19 276 ALA A N 1
ATOM 2187 C CA . ALA A 1 276 ? -1.229 11.645 18.432 1.00 80.19 276 ALA A CA 1
ATOM 2188 C C . ALA A 1 276 ? -1.649 12.608 19.568 1.00 80.19 276 ALA A C 1
ATOM 2190 O O . ALA A 1 276 ? -2.673 12.376 20.225 1.00 80.19 276 ALA A O 1
ATOM 2191 N N . PRO A 1 277 ? -0.862 13.659 19.874 1.00 71.88 277 PRO A N 1
ATOM 2192 C CA . PRO A 1 277 ? -1.132 14.567 20.993 1.00 71.88 277 PRO A CA 1
ATOM 2193 C C . PRO A 1 277 ? -2.544 15.172 21.002 1.00 71.88 277 PRO A C 1
ATOM 2195 O O . PRO A 1 277 ? -3.140 15.326 22.067 1.00 71.88 277 PRO A O 1
ATOM 2198 N N . GLU A 1 278 ? -3.087 15.474 19.827 1.00 72.62 278 GLU A N 1
ATOM 2199 C CA . GLU A 1 278 ? -4.393 16.096 19.597 1.00 72.62 278 GLU A CA 1
ATOM 2200 C C . GLU A 1 278 ? -5.590 15.238 20.034 1.00 72.62 278 GLU A C 1
ATOM 2202 O O . GLU A 1 278 ? -6.688 15.768 20.200 1.00 72.62 278 GLU A O 1
ATOM 2207 N N . HIS A 1 279 ? -5.391 13.934 20.253 1.00 70.56 279 HIS A N 1
ATOM 2208 C CA . HIS A 1 279 ? -6.469 12.987 20.547 1.00 70.56 279 HIS A CA 1
ATOM 2209 C C . HIS A 1 279 ? -6.424 12.395 21.960 1.00 70.56 279 HIS A C 1
ATOM 2211 O O . HIS A 1 279 ? -7.279 11.581 22.319 1.00 70.56 279 HIS A O 1
ATOM 2217 N N . LYS A 1 280 ? -5.476 12.822 22.802 1.00 69.44 280 LYS A N 1
ATOM 2218 C CA . LYS A 1 280 ? -5.358 12.347 24.188 1.00 69.44 280 LYS A CA 1
ATOM 2219 C C . LYS A 1 280 ? -6.447 12.966 25.067 1.00 69.44 280 LYS A C 1
ATOM 2221 O O . LYS A 1 280 ? -6.305 14.072 25.586 1.00 69.44 280 LYS A O 1
ATOM 2226 N N . HIS A 1 281 ? -7.540 12.232 25.260 1.00 72.38 281 HIS A N 1
ATOM 2227 C CA . HIS A 1 281 ? -8.671 12.659 26.082 1.00 72.38 281 HIS A CA 1
ATOM 2228 C C . HIS A 1 281 ? -9.013 11.635 27.165 1.00 72.38 281 HIS A C 1
ATOM 2230 O O . HIS A 1 281 ? -9.057 10.438 26.913 1.00 72.38 281 HIS A O 1
ATOM 2236 N N . SER A 1 282 ? -9.374 12.099 28.364 1.00 76.25 282 SER A N 1
ATOM 2237 C CA . SER A 1 282 ? -9.814 11.207 29.451 1.00 76.25 282 SER A CA 1
ATOM 2238 C C . SER A 1 282 ? -11.022 10.346 29.065 1.00 76.25 282 SER A C 1
ATOM 2240 O O . SER A 1 282 ? -11.143 9.211 29.507 1.00 76.25 282 SER A O 1
ATOM 2242 N N . ARG A 1 283 ? -11.888 10.848 28.174 1.00 84.06 283 ARG A N 1
ATOM 2243 C CA . ARG A 1 283 ? -13.081 10.129 27.693 1.00 84.06 283 ARG A CA 1
ATOM 2244 C C . ARG A 1 283 ? -12.769 8.891 26.849 1.00 84.06 283 ARG A C 1
ATOM 2246 O O . ARG A 1 283 ? -13.644 8.049 26.701 1.00 84.06 283 ARG A O 1
ATOM 2253 N N . THR A 1 284 ? -11.572 8.782 26.270 1.00 89.00 284 THR A N 1
ATOM 2254 C CA . THR A 1 284 ? -11.182 7.599 25.484 1.00 89.00 284 THR A CA 1
ATOM 2255 C C . THR A 1 284 ? -10.557 6.516 26.356 1.00 89.00 284 THR A C 1
ATOM 2257 O O . THR A 1 284 ? -10.452 5.384 25.902 1.00 89.00 284 THR A O 1
ATOM 2260 N N . LEU A 1 285 ? -10.163 6.837 27.595 1.00 89.75 285 LEU A N 1
ATOM 2261 C CA . LEU A 1 285 ? -9.428 5.929 28.477 1.00 89.75 285 LEU A CA 1
ATOM 2262 C C . LEU A 1 285 ? -10.190 4.626 28.734 1.00 89.75 285 LEU A C 1
ATOM 2264 O O . LEU A 1 285 ? -9.632 3.554 28.538 1.00 89.75 285 LEU A O 1
ATOM 2268 N N . GLU A 1 286 ? -11.467 4.715 29.111 1.00 91.12 286 GLU A N 1
ATOM 2269 C CA . GLU A 1 286 ? -12.303 3.535 29.376 1.00 91.12 286 GLU A CA 1
ATOM 2270 C C . GLU A 1 286 ? -12.421 2.631 28.141 1.00 91.12 286 GLU A C 1
ATOM 2272 O O . GLU A 1 286 ? -12.294 1.413 28.244 1.00 91.12 286 GLU A O 1
ATOM 2277 N N . ALA A 1 287 ? -12.595 3.227 26.957 1.00 94.19 287 ALA A N 1
ATOM 2278 C CA . ALA A 1 287 ? -12.691 2.481 25.706 1.00 94.19 287 ALA A CA 1
ATOM 2279 C C . ALA A 1 287 ? -11.361 1.807 25.323 1.00 94.19 287 ALA A C 1
ATOM 2281 O O . ALA A 1 287 ? -11.368 0.693 24.805 1.00 94.19 287 ALA A O 1
ATOM 2282 N N . VAL A 1 288 ? -10.220 2.451 25.599 1.00 95.06 288 VAL A N 1
ATOM 2283 C CA . VAL A 1 288 ? -8.892 1.852 25.383 1.00 95.06 288 VAL A CA 1
ATOM 2284 C C . VAL A 1 288 ? -8.622 0.735 26.394 1.00 95.06 288 VAL A C 1
ATOM 2286 O O . VAL A 1 288 ? -8.109 -0.309 26.005 1.00 95.06 288 VAL A O 1
ATOM 2289 N N . LEU A 1 289 ? -8.989 0.915 27.668 1.00 94.69 289 LEU A N 1
ATOM 2290 C CA . LEU A 1 289 ? -8.854 -0.120 28.699 1.00 94.69 289 LEU A CA 1
ATOM 2291 C C . LEU A 1 289 ? -9.657 -1.374 28.343 1.00 94.69 289 LEU A C 1
ATOM 2293 O O . LEU A 1 289 ? -9.130 -2.474 28.462 1.00 94.69 289 LEU A O 1
ATOM 2297 N N . ALA A 1 290 ? -10.880 -1.215 27.830 1.00 95.62 290 ALA A N 1
ATOM 2298 C CA . ALA A 1 290 ? -11.694 -2.339 27.370 1.00 95.62 290 ALA A CA 1
ATOM 2299 C C . ALA A 1 290 ? -11.034 -3.142 26.229 1.00 95.62 290 ALA A C 1
ATOM 2301 O O . ALA A 1 290 ? -11.278 -4.336 26.102 1.00 95.62 290 ALA A O 1
ATOM 2302 N N . CYS A 1 291 ? -10.166 -2.516 25.425 1.00 97.12 291 CYS A N 1
ATOM 2303 C CA . CYS A 1 291 ? -9.435 -3.198 24.353 1.00 97.12 291 CYS A CA 1
ATOM 2304 C C . CYS A 1 291 ? -8.292 -4.100 24.866 1.00 97.12 291 CYS A C 1
ATOM 2306 O O . CYS A 1 291 ? -7.716 -4.844 24.076 1.00 97.12 291 CYS A O 1
ATOM 2308 N N . LEU A 1 292 ? -7.934 -4.052 26.156 1.00 97.19 292 LEU A N 1
ATOM 2309 C CA . LEU A 1 292 ? -6.952 -4.981 26.735 1.00 97.19 292 LEU A CA 1
ATOM 2310 C C . LEU A 1 292 ? -7.474 -6.425 26.792 1.00 97.19 292 LEU A C 1
ATOM 2312 O O . LEU A 1 292 ? -6.665 -7.349 26.785 1.00 97.19 292 LEU A O 1
ATOM 2316 N N . ASP A 1 293 ? -8.796 -6.601 26.797 1.00 96.94 293 ASP A N 1
ATOM 2317 C CA . ASP A 1 293 ? -9.477 -7.899 26.830 1.00 96.94 293 ASP A CA 1
ATOM 2318 C C . ASP A 1 293 ? -10.062 -8.291 25.452 1.00 96.94 293 ASP A C 1
ATOM 2320 O O . ASP A 1 293 ? -10.973 -9.114 25.376 1.00 96.94 293 ASP A O 1
ATOM 2324 N N . ASP A 1 294 ? -9.593 -7.681 24.354 1.00 97.56 294 ASP A N 1
ATOM 2325 C CA . ASP A 1 294 ? -10.102 -7.950 22.998 1.00 97.56 294 ASP A CA 1
ATOM 2326 C C . ASP A 1 294 ? -9.728 -9.363 22.502 1.00 97.56 294 ASP A C 1
ATOM 2328 O O . ASP A 1 294 ? -8.627 -9.859 22.754 1.00 97.56 294 ASP A O 1
ATOM 2332 N N . ASP A 1 295 ? -10.642 -9.996 21.759 1.00 95.44 295 ASP A N 1
ATOM 2333 C CA . ASP A 1 295 ? -10.463 -11.336 21.184 1.00 95.44 295 ASP A CA 1
ATOM 2334 C C . ASP A 1 295 ? -9.427 -11.366 20.043 1.00 95.44 295 ASP A C 1
ATOM 2336 O O . ASP A 1 295 ? -8.852 -12.421 19.747 1.00 95.44 295 ASP A O 1
ATOM 2340 N N . ASP A 1 296 ? -9.198 -10.238 19.360 1.00 96.56 296 ASP A N 1
ATOM 2341 C CA . ASP A 1 296 ? -8.157 -10.134 18.339 1.00 96.56 296 ASP A CA 1
ATOM 2342 C C . ASP A 1 296 ? -6.773 -10.016 19.001 1.00 96.56 296 ASP A C 1
ATOM 2344 O O . ASP A 1 296 ? -6.524 -9.077 19.760 1.00 96.56 296 ASP A O 1
ATOM 2348 N N . PRO A 1 297 ? -5.822 -10.915 18.693 1.00 96.12 297 PRO A N 1
ATOM 2349 C CA . PRO A 1 297 ? -4.557 -11.003 19.418 1.00 96.12 297 PRO A CA 1
ATOM 2350 C C . PRO A 1 297 ? -3.635 -9.785 19.242 1.00 96.12 297 PRO A C 1
ATOM 2352 O O . PRO A 1 297 ? -2.692 -9.626 20.019 1.00 96.12 297 PRO A O 1
ATOM 2355 N N . GLU A 1 298 ? -3.857 -8.929 18.238 1.00 97.19 298 GLU A N 1
ATOM 2356 C CA . GLU A 1 298 ? -3.028 -7.738 18.017 1.00 97.19 298 GLU A CA 1
ATOM 2357 C C . GLU A 1 298 ? -3.547 -6.500 18.763 1.00 97.19 298 GLU A C 1
ATOM 2359 O O . GLU A 1 298 ? -2.786 -5.550 18.984 1.00 97.19 298 GLU A O 1
ATOM 2364 N N . ILE A 1 299 ? -4.818 -6.502 19.177 1.00 98.00 299 ILE A N 1
ATOM 2365 C CA . ILE A 1 299 ? -5.470 -5.347 19.803 1.00 98.00 299 ILE A CA 1
ATOM 2366 C C . ILE A 1 299 ? -4.980 -5.096 21.237 1.00 98.00 299 ILE A C 1
ATOM 2368 O O . ILE A 1 299 ? -4.561 -3.962 21.494 1.00 98.00 299 ILE A O 1
ATOM 2372 N N . PRO A 1 300 ? -4.903 -6.088 22.151 1.00 97.88 300 PRO A N 1
ATOM 2373 C CA . PRO A 1 300 ? -4.441 -5.855 23.521 1.00 97.88 300 PRO A CA 1
ATOM 2374 C C . PRO A 1 300 ? -3.043 -5.234 23.596 1.00 97.88 300 PRO A C 1
ATOM 2376 O O . PRO A 1 300 ? -2.804 -4.290 24.354 1.00 97.88 300 PRO A O 1
ATOM 2379 N N . GLY A 1 301 ? -2.116 -5.708 22.755 1.00 96.06 301 GLY A N 1
ATOM 2380 C CA . GLY A 1 301 ? -0.757 -5.167 22.694 1.00 96.06 301 GLY A CA 1
ATOM 2381 C C . GLY A 1 301 ? -0.731 -3.699 22.257 1.00 96.06 301 GLY A C 1
ATOM 2382 O O . GLY A 1 301 ? -0.006 -2.883 22.829 1.00 96.06 301 GLY A O 1
ATOM 2383 N N . GLN A 1 302 ? -1.558 -3.331 21.278 1.00 95.81 302 GLN A N 1
ATOM 2384 C CA . GLN A 1 302 ? -1.657 -1.946 20.810 1.00 95.81 302 GLN A CA 1
ATOM 2385 C C . GLN A 1 302 ? -2.416 -1.050 21.793 1.00 95.81 302 GLN A C 1
ATOM 2387 O O . GLN A 1 302 ? -2.056 0.121 21.944 1.00 95.81 302 GLN A O 1
ATOM 2392 N N . ALA A 1 303 ? -3.404 -1.586 22.511 1.00 96.06 303 ALA A N 1
ATOM 2393 C CA . ALA A 1 303 ? -4.087 -0.886 23.594 1.00 96.06 303 ALA A CA 1
ATOM 2394 C C . ALA A 1 303 ? -3.104 -0.530 24.718 1.00 96.06 303 ALA A C 1
ATOM 2396 O O . ALA A 1 303 ? -3.016 0.637 25.105 1.00 96.06 303 ALA A O 1
ATOM 2397 N N . ALA A 1 304 ? -2.267 -1.481 25.146 1.00 94.81 304 ALA A N 1
ATOM 2398 C CA . ALA A 1 304 ? -1.223 -1.245 26.144 1.00 94.81 304 ALA A CA 1
ATOM 2399 C C . ALA A 1 304 ? -0.217 -0.160 25.709 1.00 94.81 304 ALA A C 1
ATOM 2401 O O . ALA A 1 304 ? 0.090 0.748 26.485 1.00 94.81 304 ALA A O 1
ATOM 2402 N N . LEU A 1 305 ? 0.253 -0.195 24.454 1.00 92.69 305 LEU A N 1
ATOM 2403 C CA . LEU A 1 305 ? 1.130 0.852 23.904 1.00 92.69 305 LEU A CA 1
ATOM 2404 C C . LEU A 1 305 ? 0.447 2.228 23.881 1.00 92.69 305 LEU A C 1
ATOM 2406 O O . LEU A 1 305 ? 1.081 3.249 24.159 1.00 92.69 305 LEU A O 1
ATOM 2410 N N . THR A 1 306 ? -0.846 2.263 23.560 1.00 92.56 306 THR A N 1
ATOM 2411 C CA . THR A 1 306 ? -1.634 3.501 23.515 1.00 92.56 306 THR A CA 1
ATOM 2412 C C . THR A 1 306 ? -1.791 4.097 24.912 1.00 92.56 306 THR A C 1
ATOM 2414 O O . THR A 1 306 ? -1.499 5.281 25.087 1.00 92.56 306 THR A O 1
ATOM 2417 N N . LEU A 1 307 ? -2.129 3.284 25.920 1.00 91.88 307 LEU A N 1
ATOM 2418 C CA . LEU A 1 307 ? -2.180 3.702 27.329 1.00 91.88 307 LEU A CA 1
ATOM 2419 C C . LEU A 1 307 ? -0.831 4.251 27.804 1.00 91.88 307 LEU A C 1
ATOM 2421 O O . LEU A 1 307 ? -0.780 5.326 28.399 1.00 91.88 307 LEU A O 1
ATOM 2425 N N . GLY A 1 308 ? 0.272 3.575 27.463 1.00 89.38 308 GLY A N 1
ATOM 2426 C CA . GLY A 1 308 ? 1.622 4.053 27.774 1.00 89.38 308 GLY A CA 1
ATOM 2427 C C . GLY A 1 308 ? 1.912 5.443 27.196 1.00 89.38 308 GLY A C 1
ATOM 2428 O O . GLY A 1 308 ? 2.540 6.272 27.851 1.00 89.38 308 GLY A O 1
ATOM 2429 N N . SER A 1 309 ? 1.391 5.746 26.002 1.00 87.69 309 SER A N 1
ATOM 2430 C CA . SER A 1 309 ? 1.539 7.068 25.378 1.00 87.69 309 SER A CA 1
ATOM 2431 C C . SER A 1 309 ? 0.683 8.166 26.029 1.00 87.69 309 SER A C 1
ATOM 2433 O O . SER A 1 309 ? 0.983 9.352 25.861 1.00 87.69 309 SER A O 1
ATOM 2435 N N . MET A 1 310 ? -0.373 7.804 26.767 1.00 85.06 310 MET A N 1
ATOM 2436 C CA . MET A 1 310 ? -1.289 8.747 27.423 1.00 85.06 310 MET A CA 1
ATOM 2437 C C . MET A 1 310 ? -0.727 9.334 28.731 1.00 85.06 310 MET A C 1
ATOM 2439 O O . MET A 1 310 ? -1.233 10.354 29.202 1.00 85.06 310 MET A O 1
ATOM 2443 N N . GLY A 1 311 ? 0.349 8.764 29.285 1.00 79.38 311 GLY A N 1
ATOM 2444 C CA . GLY A 1 311 ? 1.071 9.323 30.434 1.00 79.38 311 GLY A CA 1
ATOM 2445 C C . GLY A 1 311 ? 0.202 9.448 31.691 1.00 79.38 311 GLY A C 1
ATOM 2446 O O . GLY A 1 311 ? -0.445 8.487 32.096 1.00 79.38 311 GLY A O 1
ATOM 2447 N N . GLU A 1 312 ? 0.175 10.638 32.306 1.00 72.25 312 GLU A N 1
ATOM 2448 C CA . GLU A 1 312 ? -0.592 10.914 33.539 1.00 72.25 312 GLU A CA 1
ATOM 2449 C C . GLU A 1 312 ? -2.091 10.609 33.411 1.00 72.25 312 GLU A C 1
ATOM 2451 O O . GLU A 1 312 ? -2.724 10.265 34.404 1.00 72.25 312 GLU A O 1
ATOM 2456 N N . LEU A 1 313 ? -2.658 10.689 32.201 1.00 68.25 313 LEU A N 1
ATO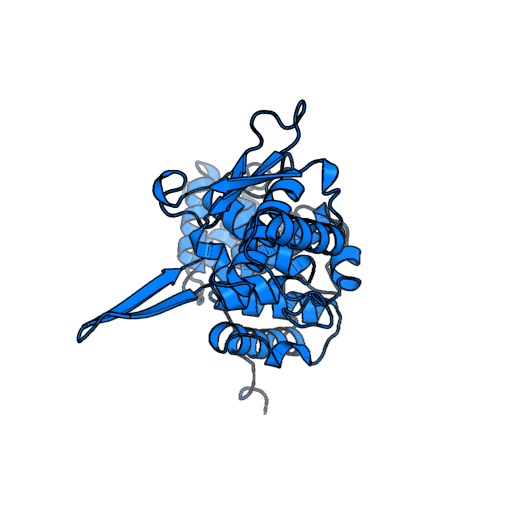M 2457 C CA . LEU A 1 313 ? -4.070 10.370 31.962 1.00 68.25 313 LEU A CA 1
ATOM 2458 C C . LEU A 1 313 ? -4.397 8.884 32.162 1.00 68.25 313 LEU A C 1
ATOM 2460 O O . LEU A 1 313 ? -5.565 8.559 32.329 1.00 68.25 313 LEU A O 1
ATOM 2464 N N . ALA A 1 314 ? -3.396 8.002 32.122 1.00 63.25 314 ALA A N 1
ATOM 2465 C CA . ALA A 1 314 ? -3.553 6.560 32.294 1.00 63.25 314 ALA A CA 1
ATOM 2466 C C . ALA A 1 314 ? -3.087 6.066 33.677 1.00 63.25 314 ALA A C 1
ATOM 2468 O O . ALA A 1 314 ? -2.977 4.856 33.885 1.00 63.25 314 ALA A O 1
ATOM 2469 N N . ARG A 1 315 ? -2.783 6.972 34.621 1.00 67.38 315 ARG A N 1
ATOM 2470 C CA . ARG A 1 315 ? -2.475 6.574 36.001 1.00 67.38 315 ARG A CA 1
ATOM 2471 C C . ARG A 1 315 ? -3.756 6.101 36.713 1.00 67.38 315 ARG A C 1
ATOM 2473 O O . ARG A 1 315 ? -4.785 6.752 36.541 1.00 67.38 315 ARG A O 1
ATOM 2480 N N . PRO A 1 316 ? -3.688 4.980 37.457 1.00 59.69 316 PRO A N 1
ATOM 2481 C CA . PRO A 1 316 ? -4.841 4.375 38.122 1.00 59.69 316 PRO A CA 1
ATOM 2482 C C . PRO A 1 316 ? -5.441 5.239 39.233 1.00 59.69 316 PRO A C 1
ATOM 2484 O O . PRO A 1 316 ? -4.692 6.046 39.837 1.00 59.69 316 PRO A O 1
#

Secondary structure (DSSP, 8-state):
---S-PPPPSS-HHHHHHHHHHHHHHHHHH-HHHHHH-----SSTTT--SPP-SSHHHHHHHHHHHHHHHT--GGGEEEEEE-TTTSTT-SEEEE-TTHHHH-EEEEEEGGGGG-HHHHHHHHHHHHHHHHHTT---SS--HHHHHHHHHHHHHHTT-HHHHHHHSEEEEEEEETTEEEEEEEE-SSS-HHHHHHHHHHHHHHTT-SS-GGGGGS-HHHHHHHHHHHHHHHHH---SS-HHHHTS---PPPHHHHHHHHHHS-HHHHHHHHHHTTSGGG--HHHHHHHHHGGG-SSTTHHHHHHHHHHHHGGGG--

Sequence (316 aa):
MFGLFTPRQPLATSEKAWTESHMCWLADLFGLERLLQARVVLPTEEFFPEAFVPTPGGVRKLLEQVCDFMGVDHTRLSLEILHPQQVPHAAGHHDSTNHDTQGSVIRVNKDVLSNPVALLATLAHEVAHELLLGKPLPREDVLDFERLTDLLPAYLGLGILGANAVLFEASGQDGYMSWWRMQRQGYLPARVFGYALALFAFMRGERGADWAGMLRLDAQTVFRDGLKYLHKTGDSLFHPDTIHKKPRCPSTGELIHWLSQGTPTFRMAALWQLRAPEHKHSRTLEAVLACLDDDDPEIPGQAALTLGSMGELARP

Foldseek 3Di:
DPDDDQFDQLDALLLQLLLQVLLLVLCVQVNLVLLLVFDQDDPDCVQVVDDQDLDPVSLLVLLVSLCVLLVHDCVLEAEAEDECVVVPPAQWDWDCPPCVPRHIYIYGYSVQSVPVLLSSLSSQLNVLCVSCPPPDDPDPDPLSVQQSSLLSCLSSNNLQSVLANQWDWDWDDDPPDIDIDIDGHGSHHNLSSLLSNLLSCQLNVHLDDPCLVSGDPNSSVSNVSNNVNCVPPVQGPSGNVPSPPPDDLDDLVLLLCQLAPNDSSSVLNSLVSLLDPVNLDLVCQVSLVVQCPDPRPVRNVSSVVSLVSSPPSNDD